Protein AF-0000000065969115 (afdb_homodimer)

Foldseek 3Di:
DEEEEAEAAQLCRVVLQVVLCVVQVAAEDELVVVLCVVCVVVPHDSLRSLVVCLVPVVVVVVSLVVLLCPRVPDPRHYYYDNCNLVSNPPPPLYAYEYGYEDLLNSLVSVCVVVVPDDSVVSSVSRVSSVVSVQVSCCVVPVDRSPDCPSHPYYYYCVVPPSVRVNVVVLVVVCVRPPDD/DEEEEAEAAQLCRVVLQVVLCVVQVAAEAELVVVLCVVCVVVPHDSLRSLVVCLVPVVVVVVSLVVLLCPRVPDPRHYYYDNCNLVSNPPPPLYAYEYGYEDLLNSLVSVCVVVVPDDSVVSSVSRVSSVVSVQVSCCVVPVDRSPPCPSHPYYYYCVVPPSVRVNVVVLVVVCVRPPDD

InterPro domains:
  IPR011892 Cytidylate kinase, archaeal-type [MF_00239] (1-177)
  IPR011892 Cytidylate kinase, archaeal-type [TIGR02173] (1-174)
  IPR011994 Cytidylate kinase domain [cd02020] (2-158)
  IPR027417 P-loop containing nucleoside triphosphate hydrolase [G3DSA:3.40.50.300] (1-175)
  IPR027417 P-loop containing nucleoside triphosphate hydrolase [SSF52540] (1-156)

pLDDT: mean 94.59, std 6.01, range [43.5, 98.88]

Secondary structure (DSSP, 8-state):
-EEEEEE-TTSSHHHHHHHHHHHHT-EEEEHHHHHHHHHHHTT--HHHHHHHHHH-THHHHHHHHHHHHHHHH-SSEEEESTTHHHHTTT-TTEEEEEEE--HHHHHHHHHHHHT-S-HHHHHHHHHHHHHHHHHHHHHHH---TT--TT-SEEEETTTS-HHHHHHHHHHHHHHHH---/-EEEEEE-TTSSHHHHHHHHHHHHT-EEEEHHHHHHHHHHHTT--HHHHHHHHHH-THHHHHHHHHHHHHHHH-SSEEEESTTHHHHTTT-TTEEEEEEE--HHHHHHHHHHHHT-S-HHHHHHHHHHHHHHHHHHHHHHH---TT--TT-SEEEETTTS-HHHHHHHHHHHHHHHH---

Radius of gyration: 21.7 Å; Cα contacts (8 Å, |Δi|>4): 518; chains: 2; bounding box: 51×63×52 Å

Structure (mmCIF, N/CA/C/O backbone):
data_AF-0000000065969115-model_v1
#
loop_
_entity.id
_entity.type
_entity.pdbx_description
1 polymer 'Cytidylate kinase'
#
loop_
_atom_site.group_PDB
_atom_site.id
_atom_site.type_symbol
_atom_site.label_atom_id
_atom_site.label_alt_id
_atom_site.label_comp_id
_atom_site.label_asym_id
_atom_site.label_entity_id
_atom_site.label_seq_id
_atom_site.pdbx_PDB_ins_code
_atom_site.Cartn_x
_atom_site.Cartn_y
_atom_site.Cartn_z
_atom_site.occupancy
_atom_site.B_iso_or_equiv
_atom_site.auth_seq_id
_atom_site.auth_comp_id
_atom_site.auth_asym_id
_atom_site.auth_atom_id
_atom_site.pdbx_PDB_model_num
ATOM 1 N N . MET A 1 1 ? 14.195 8.227 15.977 1 93.25 1 MET A N 1
ATOM 2 C CA . MET A 1 1 ? 13.102 7.602 15.234 1 93.25 1 MET A CA 1
ATOM 3 C C . MET A 1 1 ? 12.273 8.641 14.492 1 93.25 1 MET A C 1
ATOM 5 O O . MET A 1 1 ? 11.883 9.656 15.078 1 93.25 1 MET A O 1
ATOM 9 N N . GLN A 1 2 ? 12.094 8.422 13.156 1 96.94 2 GLN A N 1
ATOM 10 C CA . GLN A 1 2 ? 11.281 9.328 12.352 1 96.94 2 GLN A CA 1
ATOM 11 C C . GLN A 1 2 ? 10.25 8.555 11.531 1 96.94 2 GLN A C 1
ATOM 13 O O . GLN A 1 2 ? 10.586 7.555 10.883 1 96.94 2 GLN A O 1
ATOM 18 N N . ILE A 1 3 ? 9.023 9.031 11.586 1 98.31 3 ILE A N 1
ATOM 19 C CA . ILE A 1 3 ? 7.91 8.383 10.898 1 98.31 3 ILE A CA 1
ATOM 20 C C . ILE A 1 3 ? 7.121 9.414 10.102 1 98.31 3 ILE A C 1
ATOM 22 O O . ILE A 1 3 ? 6.891 10.531 10.57 1 98.31 3 ILE A O 1
ATOM 26 N N . THR A 1 4 ? 6.801 9.109 8.906 1 98.62 4 THR A N 1
ATOM 27 C CA . THR A 1 4 ? 5.816 9.906 8.188 1 98.62 4 THR A CA 1
ATOM 28 C C . THR A 1 4 ? 4.488 9.164 8.078 1 98.62 4 THR A C 1
ATOM 30 O O . THR A 1 4 ? 4.465 7.941 7.918 1 98.62 4 THR A O 1
ATOM 33 N N . VAL A 1 5 ? 3.43 9.828 8.211 1 98.75 5 VAL A N 1
ATOM 34 C CA . VAL A 1 5 ? 2.084 9.312 7.988 1 98.75 5 VAL A CA 1
ATOM 35 C C . VAL A 1 5 ? 1.362 10.172 6.953 1 98.75 5 VAL A C 1
ATOM 37 O O . VAL A 1 5 ? 1.148 11.367 7.176 1 98.75 5 VAL A O 1
ATOM 40 N N . SER A 1 6 ? 1.074 9.602 5.859 1 98.56 6 SER A N 1
ATOM 41 C CA . SER A 1 6 ? 0.399 10.289 4.762 1 98.56 6 SER A CA 1
ATOM 42 C C . SER A 1 6 ? -0.917 9.609 4.41 1 98.56 6 SER A C 1
ATOM 44 O O . SER A 1 6 ? -1.134 8.445 4.758 1 98.56 6 SER A O 1
ATOM 46 N N . GLY A 1 7 ? -1.756 10.242 3.725 1 98.06 7 GLY A N 1
ATOM 47 C CA . GLY A 1 7 ? -3.057 9.766 3.279 1 98.06 7 GLY A CA 1
ATOM 48 C C . GLY A 1 7 ? -3.998 10.891 2.883 1 98.06 7 GLY A C 1
ATOM 49 O O . GLY A 1 7 ? -3.74 12.055 3.184 1 98.06 7 GLY A O 1
ATOM 50 N N . LEU A 1 8 ? -5.016 10.57 2.252 1 97.44 8 LEU A N 1
ATOM 51 C CA . LEU A 1 8 ? -6 11.555 1.817 1 97.44 8 LEU A CA 1
ATOM 52 C C . LEU A 1 8 ? -6.934 11.93 2.961 1 97.44 8 LEU A C 1
ATOM 54 O O . LEU A 1 8 ? -6.961 11.25 3.992 1 97.44 8 LEU A O 1
ATOM 58 N N . PRO A 1 9 ? -7.629 13.023 2.807 1 95.06 9 PRO A N 1
ATOM 59 C CA . PRO A 1 9 ? -8.547 13.422 3.873 1 95.06 9 PRO A CA 1
ATOM 60 C C . PRO A 1 9 ? -9.539 12.32 4.25 1 95.06 9 PRO A C 1
ATOM 62 O O . PRO A 1 9 ? -10.109 11.68 3.369 1 95.06 9 PRO A O 1
ATOM 65 N N . GLY A 1 10 ? -9.68 12.07 5.488 1 96.06 10 GLY A N 1
ATOM 66 C CA . GLY A 1 10 ? -10.664 11.109 5.969 1 96.06 10 GLY A CA 1
ATOM 67 C C . GLY A 1 10 ? -10.109 9.703 6.086 1 96.06 10 GLY A C 1
ATOM 68 O O . GLY A 1 10 ? -10.828 8.781 6.48 1 96.06 10 GLY A O 1
ATOM 69 N N . SER A 1 11 ? -8.805 9.508 5.844 1 98 11 SER A N 1
ATOM 70 C CA . SER A 1 11 ? -8.242 8.164 5.824 1 98 11 SER A CA 1
ATOM 71 C C . SER A 1 11 ? -7.855 7.707 7.227 1 98 11 SER A C 1
ATOM 73 O O . SER A 1 11 ? -7.609 6.523 7.453 1 98 11 SER A O 1
ATOM 75 N N . GLY A 1 12 ? -7.727 8.609 8.164 1 97.38 12 GLY A N 1
ATOM 76 C CA . GLY A 1 12 ? -7.422 8.227 9.531 1 97.38 12 GLY A CA 1
ATOM 77 C C . GLY A 1 12 ? -6.012 8.586 9.953 1 97.38 12 GLY A C 1
ATOM 78 O O . GLY A 1 12 ? -5.547 8.156 11.016 1 97.38 12 GLY A O 1
ATOM 79 N N . THR A 1 13 ? -5.34 9.43 9.188 1 98 13 THR A N 1
ATOM 80 C CA . THR A 1 13 ? -3.945 9.766 9.453 1 98 13 THR A CA 1
ATOM 81 C C . THR A 1 13 ? -3.824 10.578 10.742 1 98 13 THR A C 1
ATOM 83 O O . THR A 1 13 ? -2.904 10.359 11.531 1 98 13 THR A O 1
ATOM 86 N N . SER A 1 14 ? -4.734 11.562 10.922 1 96.31 14 SER A N 1
ATOM 87 C CA . SER A 1 14 ? -4.676 12.398 12.117 1 96.31 14 SER A CA 1
ATOM 88 C C . SER A 1 14 ? -4.832 11.562 13.383 1 96.31 14 SER A C 1
ATOM 90 O O . SER A 1 14 ? -4.059 11.711 14.336 1 96.31 14 SER A O 1
ATOM 92 N N . THR A 1 15 ? -5.785 10.688 13.43 1 96.62 15 THR A N 1
ATOM 93 C CA . THR A 1 15 ? -6.027 9.82 14.578 1 96.62 15 THR A CA 1
ATOM 94 C C . THR A 1 15 ? -4.84 8.883 14.805 1 96.62 15 THR A C 1
ATOM 96 O O . THR A 1 15 ? -4.344 8.766 15.93 1 96.62 15 THR A O 1
ATOM 99 N N . LEU A 1 16 ? -4.363 8.227 13.789 1 98.5 16 LEU A N 1
ATOM 100 C CA . LEU A 1 16 ? -3.27 7.27 13.898 1 98.5 16 LEU A CA 1
ATOM 101 C C . LEU A 1 16 ? -1.985 7.957 14.344 1 98.5 16 LEU A C 1
ATOM 103 O O . LEU A 1 16 ? -1.241 7.418 15.172 1 98.5 16 LEU A O 1
ATOM 107 N N . SER A 1 17 ? -1.693 9.125 13.766 1 98.56 17 SER A N 1
ATOM 108 C CA . SER A 1 17 ? -0.472 9.844 14.109 1 98.56 17 SER A CA 1
ATOM 109 C C . SER A 1 17 ? -0.443 10.203 15.586 1 98.56 17 SER A C 1
ATOM 111 O O . SER A 1 17 ? 0.607 10.133 16.234 1 98.56 17 SER A O 1
ATOM 113 N N . LYS A 1 18 ? -1.578 10.609 16.094 1 98.25 18 LYS A N 1
ATOM 114 C CA . LYS A 1 18 ? -1.663 10.922 17.516 1 98.25 18 LYS A CA 1
ATOM 115 C C . LYS A 1 18 ? -1.383 9.688 18.375 1 98.25 18 LYS A C 1
ATOM 117 O O . LYS A 1 18 ? -0.627 9.758 19.344 1 98.25 18 LYS A O 1
ATOM 122 N N . LEU A 1 19 ? -1.979 8.586 18.016 1 98.56 19 LEU A N 1
ATOM 123 C CA . LEU A 1 19 ? -1.779 7.332 18.734 1 98.56 19 LEU A CA 1
ATOM 124 C C . LEU A 1 19 ? -0.315 6.91 18.688 1 98.56 19 LEU A C 1
ATOM 126 O O . LEU A 1 19 ? 0.255 6.523 19.719 1 98.56 19 LEU A O 1
ATOM 130 N N . LEU A 1 20 ? 0.276 6.977 17.531 1 98.38 20 LEU A N 1
ATOM 131 C CA . LEU A 1 20 ? 1.678 6.605 17.375 1 98.38 20 LEU A CA 1
ATOM 132 C C . LEU A 1 20 ? 2.578 7.52 18.188 1 98.38 20 LEU A C 1
ATOM 134 O O . LEU A 1 20 ? 3.527 7.059 18.828 1 98.38 20 LEU A O 1
ATOM 138 N N . ALA A 1 21 ? 2.287 8.844 18.094 1 98.31 21 ALA A N 1
ATOM 139 C CA . ALA A 1 21 ? 3.074 9.828 18.844 1 98.31 21 ALA A CA 1
ATOM 140 C C . ALA A 1 21 ? 3.051 9.531 20.344 1 98.31 21 ALA A C 1
ATOM 142 O O . ALA A 1 21 ? 4.082 9.617 21.016 1 98.31 21 ALA A O 1
ATOM 143 N N . GLU A 1 22 ? 1.9 9.195 20.828 1 98.06 22 GLU A N 1
ATOM 144 C CA . GLU A 1 22 ? 1.742 8.852 22.234 1 98.06 22 GLU A CA 1
ATOM 145 C C . GLU A 1 22 ? 2.479 7.562 22.578 1 98.06 22 GLU A C 1
ATOM 147 O O . GLU A 1 22 ? 3.17 7.484 23.594 1 98.06 22 GLU A O 1
ATOM 152 N N . CYS A 1 23 ? 2.404 6.562 21.797 1 97.12 23 CYS A N 1
ATOM 153 C CA . CYS A 1 23 ? 2.982 5.242 22.031 1 97.12 23 CYS A CA 1
ATOM 154 C C . CYS A 1 23 ? 4.504 5.316 22.078 1 97.12 23 CYS A C 1
ATOM 156 O O . CYS A 1 23 ? 5.133 4.633 22.891 1 97.12 23 CYS A O 1
ATOM 158 N N . TYR A 1 24 ? 5.059 6.156 21.266 1 97.31 24 TYR A N 1
ATOM 159 C CA . TYR A 1 24 ? 6.512 6.152 21.125 1 97.31 24 TYR A CA 1
ATOM 160 C C . TYR A 1 24 ? 7.121 7.426 21.688 1 97.31 24 TYR A C 1
ATOM 162 O O . TYR A 1 24 ? 8.328 7.648 21.594 1 97.31 24 TYR A O 1
ATOM 170 N N . ASP A 1 25 ? 6.281 8.289 22.234 1 97.06 25 ASP A N 1
ATOM 171 C CA . ASP A 1 25 ? 6.719 9.562 22.797 1 97.06 25 ASP A CA 1
ATOM 172 C C . ASP A 1 25 ? 7.445 10.398 21.75 1 97.06 25 ASP A C 1
ATOM 174 O O . ASP A 1 25 ? 8.586 10.828 21.953 1 97.06 25 ASP A O 1
ATOM 178 N N . LEU A 1 26 ? 6.805 10.578 20.625 1 97.94 26 LEU A N 1
ATOM 179 C CA . LEU A 1 26 ? 7.324 11.375 19.516 1 97.94 26 LEU A CA 1
ATOM 180 C C . LEU A 1 26 ? 6.621 12.719 19.438 1 97.94 26 LEU A C 1
ATOM 182 O O . LEU A 1 26 ? 5.449 12.836 19.797 1 97.94 26 LEU A O 1
ATOM 186 N N . GLU A 1 27 ? 7.348 13.672 18.984 1 98.12 27 GLU A N 1
ATOM 187 C CA . GLU A 1 27 ? 6.711 14.945 18.656 1 98.12 27 GLU A CA 1
ATOM 188 C C . GLU A 1 27 ? 5.914 14.836 17.359 1 98.12 27 GLU A C 1
ATOM 190 O O . GLU A 1 27 ? 6.438 14.383 16.328 1 98.12 27 GLU A O 1
ATOM 195 N N . LEU A 1 28 ? 4.684 15.227 17.406 1 98.25 28 LEU A N 1
ATOM 196 C CA . LEU A 1 28 ? 3.816 15.18 16.234 1 98.25 28 LEU A CA 1
ATOM 197 C C . LEU A 1 28 ? 3.779 16.531 15.539 1 98.25 28 LEU A C 1
ATOM 199 O O . LEU A 1 28 ? 3.436 17.547 16.141 1 98.25 28 LEU A O 1
ATOM 203 N N . ILE A 1 29 ? 4.199 16.547 14.32 1 97.25 29 ILE A N 1
ATOM 204 C CA . ILE A 1 29 ? 4.074 17.719 13.445 1 97.25 29 ILE A CA 1
ATOM 205 C C . ILE A 1 29 ? 3.037 17.438 12.359 1 97.25 29 ILE A C 1
ATOM 207 O O . ILE A 1 29 ? 3.27 16.625 11.469 1 97.25 29 ILE A O 1
ATOM 211 N N . SER A 1 30 ? 1.979 18.125 12.422 1 96.62 30 SER A N 1
ATOM 212 C CA . SER A 1 30 ? 0.859 17.875 11.516 1 96.62 30 SER A CA 1
ATOM 213 C C . SER A 1 30 ? 0.648 19.062 10.57 1 96.62 30 SER A C 1
ATOM 215 O O . SER A 1 30 ? 0.136 20.109 10.977 1 96.62 30 SER A O 1
ATOM 217 N N . SER A 1 31 ? 0.928 18.891 9.336 1 93.44 31 SER A N 1
ATOM 218 C CA . SER A 1 31 ? 0.712 19.953 8.352 1 93.44 31 SER A CA 1
ATOM 219 C C . SER A 1 31 ? -0.775 20.188 8.117 1 93.44 31 SER A C 1
ATOM 221 O O . SER A 1 31 ? -1.186 21.312 7.801 1 93.44 31 SER A O 1
ATOM 223 N N . GLY A 1 32 ? -1.491 19.094 8.219 1 90.62 32 GLY A N 1
ATOM 224 C CA . GLY A 1 32 ? -2.93 19.266 8.102 1 90.62 32 GLY A CA 1
ATOM 225 C C . GLY A 1 32 ? -3.494 20.234 9.117 1 90.62 32 GLY A C 1
ATOM 226 O O . GLY A 1 32 ? -4.316 21.094 8.773 1 90.62 32 GLY A O 1
ATOM 227 N N . GLU A 1 33 ? -3.006 20.141 10.25 1 90.88 33 GLU A N 1
ATOM 228 C CA . GLU A 1 33 ? -3.443 21.031 11.312 1 90.88 33 GLU A CA 1
ATOM 229 C C . GLU A 1 33 ? -2.975 22.469 11.055 1 90.88 33 GLU A C 1
ATOM 231 O O . GLU A 1 33 ? -3.715 23.422 11.289 1 90.88 33 GLU A O 1
ATOM 236 N N . ILE A 1 34 ? -1.798 22.594 10.617 1 92.5 34 ILE A N 1
ATOM 237 C CA . ILE A 1 34 ? -1.245 23.906 10.297 1 92.5 34 ILE A CA 1
ATOM 238 C C . ILE A 1 34 ? -2.074 24.562 9.203 1 92.5 34 ILE A C 1
ATOM 240 O O . ILE A 1 34 ? -2.455 25.734 9.312 1 92.5 34 ILE A O 1
ATOM 244 N N . PHE A 1 35 ? -2.355 23.859 8.172 1 92.56 35 PHE A N 1
ATOM 245 C CA . PHE A 1 35 ? -3.141 24.359 7.051 1 92.56 35 PHE A CA 1
ATOM 246 C C . PHE A 1 35 ? -4.527 24.797 7.512 1 92.56 35 PHE A C 1
ATOM 248 O O . PHE A 1 35 ? -5.004 25.859 7.129 1 92.56 35 PHE A O 1
ATOM 255 N N . ARG A 1 36 ? -5.18 23.969 8.344 1 91.56 36 ARG A N 1
ATOM 256 C CA . ARG A 1 36 ? -6.504 24.281 8.875 1 91.56 36 ARG A CA 1
ATOM 257 C C . ARG A 1 36 ? -6.469 25.531 9.734 1 91.56 36 ARG A C 1
ATOM 259 O O . ARG A 1 36 ? -7.383 26.359 9.672 1 91.56 36 ARG A O 1
ATOM 266 N N . ARG A 1 37 ? -5.453 25.625 10.477 1 93.44 37 ARG A N 1
ATOM 267 C CA . ARG A 1 37 ? -5.297 26.797 11.336 1 93.44 37 ARG A CA 1
ATOM 268 C C . ARG A 1 37 ? -5.129 28.078 10.508 1 93.44 37 ARG A C 1
ATOM 270 O O . ARG A 1 37 ? -5.754 29.094 10.797 1 93.44 37 ARG A O 1
ATOM 277 N N . MET A 1 38 ? -4.336 28 9.508 1 94.12 38 MET A N 1
ATOM 278 C CA . MET A 1 38 ? -4.113 29.141 8.633 1 94.12 38 MET A CA 1
ATOM 279 C C . MET A 1 38 ? -5.41 29.578 7.961 1 94.12 38 MET A C 1
ATOM 281 O O . MET A 1 38 ? -5.688 30.766 7.852 1 94.12 38 MET A O 1
ATOM 285 N N . ALA A 1 39 ? -6.156 28.609 7.484 1 93.56 39 ALA A N 1
ATOM 286 C CA . ALA A 1 39 ? -7.453 28.891 6.879 1 93.56 39 ALA A CA 1
ATOM 287 C C . ALA A 1 39 ? -8.367 29.625 7.867 1 93.56 39 ALA A C 1
ATOM 289 O O . ALA A 1 39 ? -8.969 30.641 7.531 1 93.56 39 ALA A O 1
ATOM 290 N N . ARG A 1 40 ? -8.406 29.141 9.125 1 94 40 ARG A N 1
ATOM 291 C CA . ARG A 1 40 ? -9.258 29.703 10.172 1 94 40 ARG A CA 1
ATOM 292 C C . ARG A 1 40 ? -8.828 31.125 10.508 1 94 40 ARG A C 1
ATOM 294 O O . ARG A 1 40 ? -9.664 32 10.695 1 94 40 ARG A O 1
ATOM 301 N N . GLU A 1 41 ? -7.613 31.328 10.617 1 96.19 41 GLU A N 1
ATOM 302 C CA . GLU A 1 41 ? -7.074 32.656 10.961 1 96.19 41 GLU A CA 1
ATOM 303 C C . GLU A 1 41 ? -7.441 33.688 9.914 1 96.19 41 GLU A C 1
ATOM 305 O O . GLU A 1 41 ? -7.527 34.875 10.211 1 96.19 41 GLU A O 1
ATOM 310 N N . ARG A 1 42 ? -7.742 33.281 8.711 1 94.88 42 ARG A N 1
ATOM 311 C CA . ARG A 1 42 ? -8.102 34.188 7.621 1 94.88 42 ARG A CA 1
ATOM 312 C C . ARG A 1 42 ? -9.609 34.219 7.402 1 94.88 42 ARG A C 1
ATOM 314 O O . ARG A 1 42 ? -10.094 34.812 6.445 1 94.88 42 ARG A O 1
ATOM 321 N N . GLY A 1 43 ? -10.289 33.406 8.195 1 95 43 GLY A N 1
ATOM 322 C CA . GLY A 1 43 ? -11.734 33.344 8.094 1 95 43 GLY A CA 1
ATOM 323 C C . GLY A 1 43 ? -12.211 32.594 6.867 1 95 43 GLY A C 1
ATOM 324 O O . GLY A 1 43 ? -13.258 32.906 6.301 1 95 43 GLY A O 1
ATOM 325 N N . MET A 1 44 ? -11.43 31.625 6.41 1 93.94 44 MET A N 1
ATOM 326 C CA . MET A 1 44 ? -11.742 30.891 5.184 1 93.94 44 MET A CA 1
ATOM 327 C C . MET A 1 44 ? -12.047 29.438 5.492 1 93.94 44 MET A C 1
ATOM 329 O O . MET A 1 44 ? -11.508 28.859 6.441 1 93.94 44 MET A O 1
ATOM 333 N N . SER A 1 45 ? -12.961 28.891 4.641 1 89.31 45 SER A N 1
ATOM 334 C CA . SER A 1 45 ? -13.102 27.438 4.633 1 89.31 45 SER A CA 1
ATOM 335 C C . SER A 1 45 ? -11.875 26.766 4.039 1 89.31 45 SER A C 1
ATOM 337 O O . SER A 1 45 ? -11.039 27.422 3.41 1 89.31 45 SER A O 1
ATOM 339 N N . LEU A 1 46 ? -11.781 25.516 4.289 1 88.19 46 LEU A N 1
ATOM 340 C CA . LEU A 1 46 ? -10.672 24.75 3.711 1 88.19 46 LEU A CA 1
ATOM 341 C C . LEU A 1 46 ? -10.695 24.844 2.189 1 88.19 46 LEU A C 1
ATOM 343 O O . LEU A 1 46 ? -9.641 24.953 1.559 1 88.19 46 LEU A O 1
ATOM 347 N N . ALA A 1 47 ? -11.812 24.797 1.659 1 87.69 47 ALA A N 1
ATOM 348 C CA . ALA A 1 47 ? -11.961 24.891 0.209 1 87.69 47 ALA A CA 1
ATOM 349 C C . ALA A 1 47 ? -11.508 26.25 -0.301 1 87.69 47 ALA A C 1
ATOM 351 O O . ALA A 1 47 ? -10.789 26.344 -1.299 1 87.69 47 ALA A O 1
ATOM 352 N N . GLU A 1 48 ? -11.953 27.281 0.386 1 91.5 48 GLU A N 1
ATOM 353 C CA . GLU A 1 48 ? -11.555 28.641 0.025 1 91.5 48 GLU A CA 1
ATOM 354 C C . GLU A 1 48 ? -10.047 28.828 0.156 1 91.5 48 GLU A C 1
ATOM 356 O O . GLU A 1 48 ? -9.422 29.438 -0.707 1 91.5 48 GLU A O 1
ATOM 361 N N . PHE A 1 49 ? -9.57 28.344 1.188 1 93.5 49 PHE A N 1
ATOM 362 C CA . PHE A 1 49 ? -8.133 28.469 1.43 1 93.5 49 PHE A CA 1
ATOM 363 C C . PHE A 1 49 ? -7.336 27.672 0.4 1 93.5 49 PHE A C 1
ATOM 365 O O . PHE A 1 49 ? -6.266 28.109 -0.029 1 93.5 49 PHE A O 1
ATOM 372 N N . GLY A 1 50 ? -7.801 26.469 0.05 1 91.69 50 GLY A N 1
ATOM 373 C CA . GLY A 1 50 ? -7.203 25.703 -1.03 1 91.69 50 GLY A CA 1
ATOM 374 C C . GLY A 1 50 ? -7.164 26.453 -2.348 1 91.69 50 GLY A C 1
ATOM 375 O O . GLY A 1 50 ? -6.152 26.438 -3.051 1 91.69 50 GLY A O 1
ATOM 376 N N . ALA A 1 51 ? -8.234 27.141 -2.646 1 92.12 51 ALA A N 1
ATOM 377 C CA . ALA A 1 51 ? -8.305 27.953 -3.863 1 92.12 51 ALA A CA 1
ATOM 378 C C . ALA A 1 51 ? -7.289 29.094 -3.822 1 92.12 51 ALA A C 1
ATOM 380 O O . ALA A 1 51 ? -6.695 29.438 -4.844 1 92.12 51 ALA A O 1
ATOM 381 N N . LEU A 1 52 ? -7.219 29.656 -2.703 1 94.06 52 LEU A N 1
ATOM 382 C CA . LEU A 1 52 ? -6.211 30.703 -2.516 1 94.06 52 LEU A CA 1
ATOM 383 C C . LEU A 1 52 ? -4.809 30.156 -2.744 1 94.06 52 LEU A C 1
ATOM 385 O O . LEU A 1 52 ? -3.977 30.797 -3.379 1 94.06 52 LEU A O 1
ATOM 389 N N . ALA A 1 53 ? -4.531 28.984 -2.205 1 93.12 53 ALA A N 1
ATOM 390 C CA . ALA A 1 53 ? -3.229 28.328 -2.34 1 93.12 53 ALA A CA 1
ATOM 391 C C . ALA A 1 53 ? -2.924 28.016 -3.801 1 93.12 53 ALA A C 1
ATOM 393 O O . ALA A 1 53 ? -1.759 27.984 -4.207 1 93.12 53 ALA A O 1
ATOM 394 N N . GLU A 1 54 ? -3.92 27.719 -4.594 1 92.81 54 GLU A N 1
ATOM 395 C CA . GLU A 1 54 ? -3.744 27.5 -6.027 1 92.81 54 GLU A CA 1
ATOM 396 C C . GLU A 1 54 ? -3.209 28.75 -6.715 1 92.81 54 GLU A C 1
ATOM 398 O O . GLU A 1 54 ? -2.436 28.656 -7.672 1 92.81 54 GLU A O 1
ATOM 403 N N . ARG A 1 55 ? -3.627 29.891 -6.215 1 93.5 55 ARG A N 1
ATOM 404 C CA . ARG A 1 55 ? -3.234 31.156 -6.812 1 93.5 55 ARG A CA 1
ATOM 405 C C . ARG A 1 55 ? -1.947 31.688 -6.184 1 93.5 55 ARG A C 1
ATOM 407 O O . ARG A 1 55 ? -1.236 32.5 -6.793 1 93.5 55 ARG A O 1
ATOM 414 N N . ASP A 1 56 ? -1.71 31.266 -5.012 1 93.75 56 ASP A N 1
ATOM 415 C CA . ASP A 1 56 ? -0.531 31.703 -4.273 1 93.75 56 ASP A CA 1
ATOM 416 C C . ASP A 1 56 ? 0.321 30.516 -3.838 1 93.75 56 ASP A C 1
ATOM 418 O O . ASP A 1 56 ? 0.203 30.047 -2.705 1 93.75 56 ASP A O 1
ATOM 422 N N . PRO A 1 57 ? 1.247 30.172 -4.598 1 93.56 57 PRO A N 1
ATOM 423 C CA . PRO A 1 57 ? 2.068 29 -4.316 1 93.56 57 PRO A CA 1
ATOM 424 C C . PRO A 1 57 ? 2.891 29.141 -3.039 1 93.56 57 PRO A C 1
ATOM 426 O O . PRO A 1 57 ? 3.369 28.141 -2.494 1 93.56 57 PRO A O 1
ATOM 429 N N . SER A 1 58 ? 3.082 30.375 -2.615 1 93.75 58 SER A N 1
ATOM 430 C CA . SER A 1 58 ? 3.941 30.594 -1.457 1 93.75 58 SER A CA 1
ATOM 431 C C . SER A 1 58 ? 3.389 29.906 -0.216 1 93.75 58 SER A C 1
ATOM 433 O O . SER A 1 58 ? 4.148 29.484 0.666 1 93.75 58 SER A O 1
ATOM 435 N N . ILE A 1 59 ? 2.117 29.703 -0.132 1 91.94 59 ILE A N 1
ATOM 436 C CA . ILE A 1 59 ? 1.466 29.062 1.004 1 91.94 59 ILE A CA 1
ATOM 437 C C . ILE A 1 59 ? 1.954 27.625 1.134 1 91.94 59 ILE A C 1
ATOM 439 O O . ILE A 1 59 ? 2.488 27.234 2.174 1 91.94 59 ILE A O 1
ATOM 443 N N . ASP A 1 60 ? 1.831 26.828 0.078 1 93.19 60 ASP A N 1
ATOM 444 C CA . ASP A 1 60 ? 2.27 25.438 0.084 1 93.19 60 ASP A CA 1
ATOM 445 C C . ASP A 1 60 ? 3.785 25.344 0.238 1 93.19 60 ASP A C 1
ATOM 447 O O . ASP A 1 60 ? 4.285 24.5 0.98 1 93.19 60 ASP A O 1
ATOM 451 N N . LEU A 1 61 ? 4.445 26.219 -0.505 1 93.31 61 LEU A N 1
ATOM 452 C CA . LEU A 1 61 ? 5.902 26.156 -0.543 1 93.31 61 LEU A CA 1
ATOM 453 C C . LEU A 1 61 ? 6.492 26.375 0.847 1 93.31 61 LEU A C 1
ATOM 455 O O . LEU A 1 61 ? 7.441 25.688 1.233 1 93.31 61 LEU A O 1
ATOM 459 N N . ASP A 1 62 ? 5.941 27.281 1.567 1 92.38 62 ASP A N 1
ATOM 460 C CA . ASP A 1 62 ? 6.426 27.562 2.914 1 92.38 62 ASP A CA 1
ATOM 461 C C . ASP A 1 62 ? 6.18 26.375 3.844 1 92.38 62 ASP A C 1
ATOM 463 O O . ASP A 1 62 ? 7.074 25.969 4.586 1 92.38 62 ASP A O 1
ATOM 467 N N . ILE A 1 63 ? 5 25.844 3.777 1 92.62 63 ILE A N 1
ATOM 468 C CA . ILE A 1 63 ? 4.633 24.703 4.625 1 92.62 63 ILE A CA 1
ATOM 469 C C . ILE A 1 63 ? 5.508 23.5 4.285 1 92.62 63 ILE A C 1
ATOM 471 O O . ILE A 1 63 ? 6.086 22.875 5.176 1 92.62 63 ILE A O 1
ATOM 475 N N . ASP A 1 64 ? 5.672 23.234 3.018 1 93.5 64 ASP A N 1
ATOM 476 C CA . ASP A 1 64 ? 6.379 22.047 2.564 1 93.5 64 ASP A CA 1
ATOM 477 C C . ASP A 1 64 ? 7.879 22.172 2.812 1 93.5 64 ASP A C 1
ATOM 479 O O . ASP A 1 64 ? 8.539 21.172 3.141 1 93.5 64 ASP A O 1
ATOM 483 N N . LYS A 1 65 ? 8.375 23.422 2.611 1 93.5 65 LYS A N 1
ATOM 484 C CA . LYS A 1 65 ? 9.781 23.656 2.928 1 93.5 65 LYS A CA 1
ATOM 485 C C . LYS A 1 65 ? 10.062 23.391 4.402 1 93.5 65 LYS A C 1
ATOM 487 O O . LYS A 1 65 ? 11.094 22.812 4.75 1 93.5 65 LYS A O 1
ATOM 492 N N . ASN A 1 66 ? 9.227 23.859 5.199 1 93.25 66 ASN A N 1
ATOM 493 C CA . ASN A 1 66 ? 9.367 23.625 6.633 1 93.25 66 ASN A CA 1
ATOM 494 C C . ASN A 1 66 ? 9.297 22.141 6.977 1 93.25 66 ASN A C 1
ATOM 496 O O . ASN A 1 66 ? 10.094 21.656 7.777 1 93.25 66 ASN A O 1
ATOM 500 N N . GLN A 1 67 ? 8.383 21.406 6.375 1 94.62 67 GLN A N 1
ATOM 501 C CA . GLN A 1 67 ? 8.25 19.969 6.609 1 94.62 67 GLN A CA 1
ATOM 502 C C . GLN A 1 67 ? 9.523 19.234 6.207 1 94.62 67 GLN A C 1
ATOM 504 O O . GLN A 1 67 ? 9.992 18.359 6.934 1 94.62 67 GLN A O 1
ATOM 509 N N . LYS A 1 68 ? 9.992 19.609 5.082 1 95.56 68 LYS A N 1
ATOM 510 C CA . LYS A 1 68 ? 11.219 19 4.586 1 95.56 68 LYS A CA 1
ATOM 511 C C . LYS A 1 68 ? 12.383 19.25 5.531 1 95.56 68 LYS A C 1
ATOM 513 O O . LYS A 1 68 ? 13.148 18.344 5.852 1 95.56 68 LYS A O 1
ATOM 518 N N . ALA A 1 69 ? 12.453 20.516 5.953 1 96.12 69 ALA A N 1
ATOM 519 C CA . ALA A 1 69 ? 13.523 20.875 6.887 1 96.12 69 ALA A CA 1
ATOM 520 C C . ALA A 1 69 ? 13.414 20.062 8.18 1 96.12 69 ALA A C 1
ATOM 522 O O . ALA A 1 69 ? 14.414 19.562 8.695 1 96.12 69 ALA A O 1
ATOM 523 N N . ILE A 1 70 ? 12.273 19.891 8.664 1 95.31 70 ILE A N 1
ATOM 524 C CA . ILE A 1 70 ? 12.023 19.219 9.938 1 95.31 70 ILE A CA 1
ATOM 525 C C . ILE A 1 70 ? 12.398 17.75 9.828 1 95.31 70 ILE A C 1
ATOM 527 O O . ILE A 1 70 ? 13.18 17.234 10.641 1 95.31 70 ILE A O 1
ATOM 531 N N . ILE A 1 71 ? 11.953 17.047 8.805 1 96 71 ILE A N 1
ATOM 532 C CA . ILE A 1 71 ? 12.133 15.609 8.688 1 96 71 ILE A CA 1
ATOM 533 C C . ILE A 1 71 ? 13.602 15.289 8.414 1 96 71 ILE A C 1
ATOM 535 O O . ILE A 1 71 ? 14.07 14.188 8.695 1 96 71 ILE A O 1
ATOM 539 N N . HIS A 1 72 ? 14.352 16.297 7.945 1 96.38 72 HIS A N 1
ATOM 540 C CA . HIS A 1 72 ? 15.758 16.062 7.621 1 96.38 72 HIS A CA 1
ATOM 541 C C . HIS A 1 72 ? 16.672 16.531 8.75 1 96.38 72 HIS A C 1
ATOM 543 O O . HIS A 1 72 ? 17.875 16.281 8.719 1 96.38 72 HIS A O 1
ATOM 549 N N . SER A 1 73 ? 16.094 17.188 9.734 1 94.88 73 SER A N 1
ATOM 550 C CA . SER A 1 73 ? 17 17.781 10.711 1 94.88 73 SER A CA 1
ATOM 551 C C . SER A 1 73 ? 16.641 17.344 12.133 1 94.88 73 SER A C 1
ATOM 553 O O . SER A 1 73 ? 17.469 17.438 13.039 1 94.88 73 SER A O 1
ATOM 555 N N . ARG A 1 74 ? 15.406 16.938 12.32 1 94.88 74 ARG A N 1
ATOM 556 C CA . ARG A 1 74 ? 14.953 16.625 13.672 1 94.88 74 ARG A CA 1
ATOM 557 C C . ARG A 1 74 ? 14.781 15.117 13.852 1 94.88 74 ARG A C 1
ATOM 559 O O . ARG A 1 74 ? 14.469 14.406 12.891 1 94.88 74 ARG A O 1
ATOM 566 N N . GLU A 1 75 ? 14.977 14.734 15.086 1 94.75 75 GLU A N 1
ATOM 567 C CA . GLU A 1 75 ? 14.773 13.344 15.461 1 94.75 75 GLU A CA 1
ATOM 568 C C . GLU A 1 75 ? 13.562 13.195 16.375 1 94.75 75 GLU A C 1
ATOM 570 O O . GLU A 1 75 ? 13.047 14.18 16.906 1 94.75 75 GLU A O 1
ATOM 575 N N . ASN A 1 76 ? 13.086 11.961 16.453 1 96.75 76 ASN A N 1
ATOM 576 C CA . ASN A 1 76 ? 11.984 11.633 17.344 1 96.75 76 ASN A CA 1
ATOM 577 C C . ASN A 1 76 ? 10.734 12.445 17.016 1 96.75 76 ASN A C 1
ATOM 579 O O . ASN A 1 76 ? 10.156 13.086 17.906 1 96.75 76 ASN A O 1
ATOM 583 N N . ILE A 1 77 ? 10.383 12.344 15.719 1 97.56 77 ILE A N 1
ATOM 584 C CA . ILE A 1 77 ? 9.203 13.078 15.289 1 97.56 77 ILE A CA 1
ATOM 585 C C . ILE A 1 77 ? 8.312 12.172 14.438 1 97.56 77 ILE A C 1
ATOM 587 O O . ILE A 1 77 ? 8.781 11.172 13.891 1 97.56 77 ILE A O 1
ATOM 591 N N . ILE A 1 78 ? 7.098 12.484 14.352 1 98.31 78 ILE A N 1
ATOM 592 C CA . ILE A 1 78 ? 6.137 12.008 13.367 1 98.31 78 ILE A CA 1
ATOM 593 C C . ILE A 1 78 ? 5.629 13.18 12.531 1 98.31 78 ILE A C 1
ATOM 595 O O . ILE A 1 78 ? 5.133 14.172 13.07 1 98.31 78 ILE A O 1
ATOM 599 N N . LEU A 1 79 ? 5.863 13.102 11.289 1 98.31 79 LEU A N 1
ATOM 600 C CA . LEU A 1 79 ? 5.355 14.109 10.359 1 98.31 79 LEU A CA 1
ATOM 601 C C . LEU A 1 79 ? 4.094 13.609 9.656 1 98.31 79 LEU A C 1
ATOM 603 O O . LEU A 1 79 ? 4.137 12.609 8.93 1 98.31 79 LEU A O 1
ATOM 607 N N . GLU A 1 80 ? 3.012 14.195 9.914 1 98.25 80 GLU A N 1
ATOM 608 C CA . GLU A 1 80 ? 1.743 13.875 9.266 1 98.25 80 GLU A CA 1
ATOM 609 C C . GLU A 1 80 ? 1.395 14.914 8.203 1 98.25 80 GLU A C 1
ATOM 611 O O . GLU A 1 80 ? 1.279 16.109 8.5 1 98.25 80 GLU A O 1
ATOM 616 N N . SER A 1 81 ? 1.288 14.484 7.039 1 96.94 81 SER A N 1
ATOM 617 C CA . SER A 1 81 ? 0.999 15.328 5.883 1 96.94 81 SER A CA 1
ATOM 618 C C . SER A 1 81 ? 0.618 14.492 4.668 1 96.94 81 SER A C 1
ATOM 620 O O . SER A 1 81 ? 1.008 13.328 4.566 1 96.94 81 SER A O 1
ATOM 622 N N . ARG A 1 82 ? -0.07 15.164 3.709 1 96.12 82 ARG A N 1
ATOM 623 C CA . ARG A 1 82 ? -0.315 14.492 2.436 1 96.12 82 ARG A CA 1
ATOM 624 C C . ARG A 1 82 ? 0.995 14.086 1.77 1 96.12 82 ARG A C 1
ATOM 626 O O . ARG A 1 82 ? 1.074 13.039 1.133 1 96.12 82 ARG A O 1
ATOM 633 N N . LEU A 1 83 ? 1.999 14.945 1.901 1 96.75 83 LEU A N 1
ATOM 634 C CA . LEU A 1 83 ? 3.248 14.75 1.173 1 96.75 83 LEU A CA 1
ATOM 635 C C . LEU A 1 83 ? 4.375 14.367 2.123 1 96.75 83 LEU A C 1
ATOM 637 O O . LEU A 1 83 ? 5.555 14.469 1.771 1 96.75 83 LEU A O 1
ATOM 641 N N . ALA A 1 84 ? 4.027 13.945 3.318 1 97.5 84 ALA A N 1
ATOM 642 C CA . ALA A 1 84 ? 5.055 13.68 4.32 1 97.5 84 ALA A CA 1
ATOM 643 C C . ALA A 1 84 ? 6.07 12.664 3.807 1 97.5 84 ALA A C 1
ATOM 645 O O . ALA A 1 84 ? 7.281 12.852 3.971 1 97.5 84 ALA A O 1
ATOM 646 N N . GLY A 1 85 ? 5.621 11.594 3.195 1 97.5 85 GLY A N 1
ATOM 647 C CA . GLY A 1 85 ? 6.531 10.617 2.633 1 97.5 85 GLY A CA 1
ATOM 648 C C . GLY A 1 85 ? 7.469 11.195 1.59 1 97.5 85 GLY A C 1
ATOM 649 O O . GLY A 1 85 ? 8.648 10.852 1.552 1 97.5 85 GLY A O 1
ATOM 650 N N . HIS A 1 86 ? 6.969 12.039 0.762 1 97.12 86 HIS A N 1
ATOM 651 C CA . HIS A 1 86 ? 7.762 12.672 -0.285 1 97.12 86 HIS A CA 1
ATOM 652 C C . HIS A 1 86 ? 8.789 13.633 0.306 1 97.12 86 HIS A C 1
ATOM 654 O O . HIS A 1 86 ? 9.898 13.766 -0.222 1 97.12 86 HIS A O 1
ATOM 660 N N . MET A 1 87 ? 8.422 14.289 1.372 1 96.25 87 MET A N 1
ATOM 661 C CA . MET A 1 87 ? 9.336 15.219 2.027 1 96.25 87 MET A CA 1
ATOM 662 C C . MET A 1 87 ? 10.523 14.477 2.631 1 96.25 87 MET A C 1
ATOM 664 O O . MET A 1 87 ? 11.586 15.062 2.83 1 96.25 87 MET A O 1
ATOM 668 N N . ALA A 1 88 ? 10.305 13.227 2.918 1 96.75 88 ALA A N 1
ATOM 669 C CA . ALA A 1 88 ? 11.352 12.422 3.547 1 96.75 88 ALA A CA 1
ATOM 670 C C . ALA A 1 88 ? 12.219 11.734 2.5 1 96.75 88 ALA A C 1
ATOM 672 O O . ALA A 1 88 ? 13.039 10.875 2.832 1 96.75 88 ALA A O 1
ATOM 673 N N . GLN A 1 89 ? 11.977 11.992 1.235 1 92.44 89 GLN A N 1
ATOM 674 C CA . GLN A 1 89 ? 12.773 11.359 0.187 1 92.44 89 GLN A CA 1
ATOM 675 C C . GLN A 1 89 ? 14.266 11.562 0.439 1 92.44 89 GLN A C 1
ATOM 677 O O . GLN A 1 89 ? 14.688 12.641 0.863 1 92.44 89 GLN A O 1
ATOM 682 N N . GLY A 1 90 ? 15.055 10.516 0.186 1 90.44 90 GLY A N 1
ATOM 683 C CA . GLY A 1 90 ? 16.484 10.562 0.432 1 90.44 90 GLY A CA 1
ATOM 684 C C . GLY A 1 90 ? 16.875 10.039 1.801 1 90.44 90 GLY A C 1
ATOM 685 O O . GLY A 1 90 ? 18.062 9.844 2.08 1 90.44 90 GLY A O 1
ATOM 686 N N . ARG A 1 91 ? 15.883 9.844 2.621 1 92.12 91 ARG A N 1
ATOM 687 C CA . ARG A 1 91 ? 16.125 9.312 3.957 1 92.12 91 ARG A CA 1
ATOM 688 C C . ARG A 1 91 ? 15.711 7.848 4.043 1 92.12 91 ARG A C 1
ATOM 690 O O . ARG A 1 91 ? 14.523 7.523 3.982 1 92.12 91 ARG A O 1
ATOM 697 N N . SER A 1 92 ? 16.625 7.027 4.285 1 87.31 92 SER A N 1
ATOM 698 C CA . SER A 1 92 ? 16.359 5.59 4.324 1 87.31 92 SER A CA 1
ATOM 699 C C . SER A 1 92 ? 15.93 5.148 5.719 1 87.31 92 SER A C 1
ATOM 701 O O . SER A 1 92 ? 15.383 4.055 5.887 1 87.31 92 SER A O 1
ATOM 703 N N . ASP A 1 93 ? 16.141 5.969 6.676 1 92.12 93 ASP A N 1
ATOM 704 C CA . ASP A 1 93 ? 15.891 5.59 8.062 1 92.12 93 ASP A CA 1
ATOM 705 C C . ASP A 1 93 ? 14.508 6.043 8.508 1 92.12 93 ASP A C 1
ATOM 707 O O . ASP A 1 93 ? 14.086 5.75 9.633 1 92.12 93 ASP A O 1
ATOM 711 N N . VAL A 1 94 ? 13.836 6.734 7.641 1 97.12 94 VAL A N 1
ATOM 712 C CA . VAL A 1 94 ? 12.484 7.188 7.957 1 97.12 94 VAL A CA 1
ATOM 713 C C . VAL A 1 94 ? 11.469 6.129 7.52 1 97.12 94 VAL A C 1
ATOM 715 O O . VAL A 1 94 ? 11.562 5.594 6.41 1 97.12 94 VAL A O 1
ATOM 718 N N . ILE A 1 95 ? 10.555 5.758 8.414 1 98 95 ILE A N 1
ATOM 719 C CA . ILE A 1 95 ? 9.469 4.852 8.055 1 98 95 ILE A CA 1
ATOM 720 C C . ILE A 1 95 ? 8.328 5.641 7.414 1 98 95 ILE A C 1
ATOM 722 O O . ILE A 1 95 ? 7.797 6.574 8.016 1 98 95 ILE A O 1
ATOM 726 N N . LYS A 1 96 ? 7.984 5.367 6.219 1 98.62 96 LYS A N 1
ATOM 727 C CA . LYS A 1 96 ? 6.949 6.082 5.477 1 98.62 96 LYS A CA 1
ATOM 728 C C . LYS A 1 96 ? 5.668 5.262 5.387 1 98.62 96 LYS A C 1
ATOM 730 O O . LYS A 1 96 ? 5.617 4.25 4.684 1 98.62 96 LYS A O 1
ATOM 735 N N . ILE A 1 97 ? 4.621 5.727 5.988 1 98.88 97 ILE A N 1
ATOM 736 C CA . ILE A 1 97 ? 3.338 5.043 6.082 1 98.88 97 ILE A CA 1
ATOM 737 C C . ILE A 1 97 ? 2.285 5.805 5.281 1 98.88 97 ILE A C 1
ATOM 739 O O . ILE A 1 97 ? 2.23 7.035 5.328 1 98.88 97 ILE A O 1
ATOM 743 N N . TRP A 1 98 ? 1.479 5.086 4.516 1 98.88 98 TRP A N 1
ATOM 744 C CA . TRP A 1 98 ? 0.288 5.633 3.871 1 98.88 98 TRP A CA 1
ATOM 745 C C . TRP A 1 98 ? -0.972 4.941 4.383 1 98.88 98 TRP A C 1
ATOM 747 O O . TRP A 1 98 ? -1.064 3.711 4.359 1 98.88 98 TRP A O 1
ATOM 757 N N . ILE A 1 99 ? -1.881 5.719 4.891 1 98.81 99 ILE A N 1
ATOM 758 C CA . ILE A 1 99 ? -3.18 5.195 5.305 1 98.81 99 ILE A CA 1
ATOM 759 C C . ILE A 1 99 ? -4.223 5.496 4.23 1 98.81 99 ILE A C 1
ATOM 761 O O . ILE A 1 99 ? -4.367 6.641 3.799 1 98.81 99 ILE A O 1
ATOM 765 N N . LYS A 1 100 ? -4.949 4.48 3.836 1 98.44 100 LYS A N 1
ATOM 766 C CA . LYS A 1 100 ? -5.957 4.684 2.799 1 98.44 100 LYS A CA 1
ATOM 767 C C . LYS A 1 100 ? -7.336 4.25 3.283 1 98.44 100 LYS A C 1
ATOM 769 O O . LYS A 1 100 ? -7.457 3.547 4.289 1 98.44 100 LYS A O 1
ATOM 774 N N . ALA A 1 101 ? -8.297 4.664 2.572 1 98.06 101 ALA A N 1
ATOM 775 C CA . ALA A 1 101 ? -9.695 4.254 2.682 1 98.06 101 ALA A CA 1
ATOM 776 C C . ALA A 1 101 ? -10.484 4.645 1.434 1 98.06 101 ALA A C 1
ATOM 778 O O . ALA A 1 101 ? -10.141 5.617 0.758 1 98.06 101 ALA A O 1
ATOM 779 N N . PRO A 1 102 ? -11.547 3.887 1.089 1 96.88 102 PRO A N 1
ATOM 780 C CA . PRO A 1 102 ? -12.391 4.281 -0.042 1 96.88 102 PRO A CA 1
ATOM 781 C C . PRO A 1 102 ? -13.008 5.664 0.14 1 96.88 102 PRO A C 1
ATOM 783 O O . PRO A 1 102 ? -13.289 6.074 1.27 1 96.88 102 PRO A O 1
ATOM 786 N N . LEU A 1 103 ? -13.219 6.293 -0.959 1 97.56 103 LEU A N 1
ATOM 787 C CA . LEU A 1 103 ? -13.727 7.66 -0.968 1 97.56 103 LEU A CA 1
ATOM 788 C C . LEU A 1 103 ? -15 7.773 -0.135 1 97.56 103 LEU A C 1
ATOM 790 O O . LEU A 1 103 ? -15.117 8.664 0.705 1 97.56 103 LEU A O 1
ATOM 794 N N . LEU A 1 104 ? -15.906 6.879 -0.272 1 97.75 104 LEU A N 1
ATOM 795 C CA . LEU A 1 104 ? -17.188 6.973 0.419 1 97.75 104 LEU A CA 1
ATOM 796 C C . LEU A 1 104 ? -17 6.828 1.926 1 97.75 104 LEU A C 1
ATOM 798 O O . LEU A 1 104 ? -17.688 7.508 2.705 1 97.75 104 LEU A O 1
ATOM 802 N N . THR A 1 105 ? -16.109 6 2.328 1 97.44 105 THR A N 1
ATOM 803 C CA . THR A 1 105 ? -15.789 5.84 3.74 1 97.44 105 THR A CA 1
ATOM 804 C C . THR A 1 105 ? -15.172 7.117 4.301 1 97.44 105 THR A C 1
ATOM 806 O O . THR A 1 105 ? -15.555 7.57 5.383 1 97.44 105 THR A O 1
ATOM 809 N N . ARG A 1 106 ? -14.305 7.691 3.578 1 97.94 106 ARG A N 1
ATOM 810 C CA . ARG A 1 106 ? -13.625 8.906 4.012 1 97.94 106 ARG A CA 1
ATOM 811 C C . ARG A 1 106 ? -14.602 10.062 4.141 1 97.94 106 ARG A C 1
ATOM 813 O O . ARG A 1 106 ? -14.57 10.805 5.125 1 97.94 106 ARG A O 1
ATOM 820 N N . VAL A 1 107 ? -15.461 10.148 3.184 1 97.69 107 VAL A N 1
ATOM 821 C CA . VAL A 1 107 ? -16.438 11.227 3.197 1 97.69 107 VAL A CA 1
ATOM 822 C C . VAL A 1 107 ? -17.359 11.078 4.41 1 97.69 107 VAL A C 1
ATOM 824 O O . VAL A 1 107 ? -17.688 12.062 5.074 1 97.69 107 VAL A O 1
ATOM 827 N N . LYS A 1 108 ? -17.781 9.875 4.699 1 97.19 108 LYS A N 1
ATOM 828 C CA . LYS A 1 108 ? -18.625 9.617 5.871 1 97.19 108 LYS A CA 1
ATOM 829 C C . LYS A 1 108 ? -17.891 10.016 7.156 1 97.19 108 LYS A C 1
ATOM 831 O O . LYS A 1 108 ? -18.5 10.586 8.062 1 97.19 108 LYS A O 1
ATOM 836 N N . ARG A 1 109 ? -16.672 9.727 7.25 1 96.56 109 ARG A N 1
ATOM 837 C CA . ARG A 1 109 ? -15.875 10.078 8.422 1 96.56 109 ARG A CA 1
ATOM 838 C C . ARG A 1 109 ? -15.75 11.594 8.562 1 96.56 109 ARG A C 1
ATOM 840 O O . ARG A 1 109 ? -15.859 12.125 9.672 1 96.56 109 ARG A O 1
ATOM 847 N N . ILE A 1 110 ? -15.508 12.258 7.441 1 94.56 110 ILE A N 1
ATOM 848 C CA . ILE A 1 110 ? -15.391 13.711 7.449 1 94.56 110 ILE A CA 1
ATOM 849 C C . ILE A 1 110 ? -16.719 14.328 7.863 1 94.56 110 ILE A C 1
ATOM 851 O O . ILE A 1 110 ? -16.75 15.266 8.664 1 94.56 110 ILE A O 1
ATOM 855 N N . GLN A 1 111 ? -17.766 13.789 7.293 1 94.81 111 GLN A N 1
ATOM 856 C CA . GLN A 1 111 ? -19.094 14.273 7.629 1 94.81 111 GLN A CA 1
ATOM 857 C C . GLN A 1 111 ? -19.359 14.18 9.125 1 94.81 111 GLN A C 1
ATOM 859 O O . GLN A 1 111 ? -19.875 15.125 9.727 1 94.81 111 GLN A O 1
ATOM 864 N N . ARG A 1 112 ? -18.969 13.07 9.68 1 93.06 112 ARG A N 1
ATOM 865 C CA . ARG A 1 112 ? -19.172 12.844 11.109 1 93.06 112 ARG A CA 1
ATOM 866 C C . ARG A 1 112 ? -18.344 13.812 11.938 1 93.06 112 ARG A C 1
ATOM 868 O O . ARG A 1 112 ? -18.812 14.359 12.93 1 93.06 112 ARG A O 1
ATOM 875 N N . ARG A 1 113 ? -17.188 14.078 11.508 1 87.75 113 ARG A N 1
ATOM 876 C CA . ARG A 1 113 ? -16.266 14.945 12.234 1 87.75 113 ARG A CA 1
ATOM 877 C C . ARG A 1 113 ? -16.703 16.406 12.148 1 87.75 113 ARG A C 1
ATOM 879 O O . ARG A 1 113 ? -16.688 17.125 13.156 1 87.75 113 ARG A O 1
ATOM 886 N N . GLU A 1 114 ? -17.109 16.781 10.961 1 84.56 114 GLU A N 1
ATOM 887 C CA . GLU A 1 114 ? -17.453 18.172 10.727 1 84.56 114 GLU A CA 1
ATOM 888 C C . GLU A 1 114 ? -18.922 18.438 11.016 1 84.56 114 GLU A C 1
ATOM 890 O O . GLU A 1 114 ? -19.375 19.594 10.992 1 84.56 114 GLU A O 1
ATOM 895 N N . LYS A 1 115 ? -19.734 17.422 11.242 1 84.38 115 LYS A N 1
ATOM 896 C CA . LYS A 1 115 ? -21.156 17.516 11.555 1 84.38 115 LYS A CA 1
ATOM 897 C C . LYS A 1 115 ? -21.922 18.219 10.43 1 84.38 115 LYS A C 1
ATOM 899 O O . LYS A 1 115 ? -22.703 19.125 10.68 1 84.38 115 LYS A O 1
ATOM 904 N N . THR A 1 116 ? -21.5 17.875 9.289 1 79.88 116 THR A N 1
ATOM 905 C CA . THR A 1 116 ? -22.219 18.422 8.156 1 79.88 116 THR A CA 1
ATOM 906 C C . THR A 1 116 ? -23.453 17.578 7.848 1 79.88 116 THR A C 1
ATOM 908 O O . THR A 1 116 ? -23.469 16.375 8.109 1 79.88 116 THR A O 1
ATOM 911 N N . ILE A 1 117 ? -24.359 18.156 7.297 1 75.62 117 ILE A N 1
ATOM 912 C CA . ILE A 1 117 ? -25.672 17.516 7.172 1 75.62 117 ILE A CA 1
ATOM 913 C C . ILE A 1 117 ? -25.719 16.688 5.883 1 75.62 117 ILE A C 1
ATOM 915 O O . ILE A 1 117 ? -26.234 15.57 5.871 1 75.62 117 ILE A O 1
ATOM 919 N N . SER A 1 118 ? -25.109 17.234 4.836 1 92.31 118 SER A N 1
ATOM 920 C CA . SER A 1 118 ? -25.328 16.578 3.549 1 92.31 118 SER A CA 1
ATOM 921 C C . SER A 1 118 ? -24.109 15.797 3.113 1 92.31 118 SER A C 1
ATOM 923 O O . SER A 1 118 ? -23.047 16.359 2.891 1 92.31 118 SER A O 1
ATOM 925 N N . PHE A 1 119 ? -24.359 14.523 2.938 1 94.25 119 PHE A N 1
ATOM 926 C CA . PHE A 1 119 ? -23.328 13.641 2.416 1 94.25 119 PHE A CA 1
ATOM 927 C C . PHE A 1 119 ? -22.875 14.094 1.03 1 94.25 119 PHE A C 1
ATOM 929 O O . PHE A 1 119 ? -21.688 14.148 0.742 1 94.25 119 PHE A O 1
ATOM 936 N N . ASP A 1 120 ? -23.812 14.414 0.281 1 94.94 120 ASP A N 1
ATOM 937 C CA . ASP A 1 120 ? -23.531 14.805 -1.099 1 94.94 120 ASP A CA 1
ATOM 938 C C . ASP A 1 120 ? -22.688 16.078 -1.153 1 94.94 120 ASP A C 1
ATOM 940 O O . ASP A 1 120 ? -21.797 16.203 -2.004 1 94.94 120 ASP A O 1
ATOM 944 N N . GLU A 1 121 ? -23.031 16.969 -0.303 1 93.75 121 GLU A N 1
ATOM 945 C CA . GLU A 1 121 ? -22.234 18.203 -0.24 1 93.75 121 GLU A CA 1
ATOM 946 C C . GLU A 1 121 ? -20.812 17.922 0.201 1 93.75 121 GLU A C 1
ATOM 948 O O . GLU A 1 121 ? -19.859 18.469 -0.357 1 93.75 121 GLU A O 1
ATOM 953 N N . GLU A 1 122 ? -20.656 17.078 1.181 1 94.81 122 GLU A N 1
ATOM 954 C CA . GLU A 1 122 ? -19.312 16.734 1.666 1 94.81 122 GLU A CA 1
ATOM 955 C C . GLU A 1 122 ? -18.516 15.984 0.604 1 94.81 122 GLU A C 1
ATOM 957 O O . GLU A 1 122 ? -17.312 16.172 0.479 1 94.81 122 GLU A O 1
ATOM 962 N N . LEU A 1 123 ? -19.219 15.117 -0.07 1 96.62 123 LEU A N 1
ATOM 963 C CA . LEU A 1 123 ? -18.594 14.391 -1.167 1 96.62 123 LEU A CA 1
ATOM 964 C C . LEU A 1 123 ? -18.031 15.344 -2.209 1 96.62 123 LEU A C 1
ATOM 966 O O . LEU A 1 123 ? -16.875 15.211 -2.619 1 96.62 123 LEU A O 1
ATOM 970 N N . LYS A 1 124 ? -18.844 16.297 -2.561 1 94.94 124 LYS A N 1
ATOM 971 C CA . LYS A 1 124 ? -18.422 17.297 -3.551 1 94.94 124 LYS A CA 1
ATOM 972 C C . LYS A 1 124 ? -17.219 18.094 -3.051 1 94.94 124 LYS A C 1
ATOM 974 O O . LYS A 1 124 ? -16.266 18.312 -3.793 1 94.94 124 LYS A O 1
ATOM 979 N N . LYS A 1 125 ? -17.297 18.5 -1.838 1 92.75 125 LYS A N 1
ATOM 980 C CA . LYS A 1 125 ? -16.219 19.281 -1.237 1 92.75 125 LYS A CA 1
ATOM 981 C C . LYS A 1 125 ? -14.922 18.484 -1.193 1 92.75 125 LYS A C 1
ATOM 983 O O . LYS A 1 125 ? -13.852 19.016 -1.482 1 92.75 125 LYS A O 1
ATOM 988 N N . THR A 1 126 ? -15.008 17.25 -0.854 1 94.62 126 THR A N 1
ATOM 989 C CA . THR A 1 126 ? -13.844 16.391 -0.723 1 94.62 126 THR A CA 1
ATOM 990 C C . THR A 1 126 ? -13.195 16.141 -2.084 1 94.62 126 THR A C 1
ATOM 992 O O . THR A 1 126 ? -11.977 16.219 -2.225 1 94.62 126 THR A O 1
ATOM 995 N N . VAL A 1 127 ? -13.992 15.852 -3.029 1 95.88 127 VAL A N 1
ATOM 996 C CA . VAL A 1 127 ? -13.508 15.602 -4.383 1 95.88 127 VAL A CA 1
ATOM 997 C C . VAL A 1 127 ? -12.82 16.844 -4.926 1 95.88 127 VAL A C 1
ATOM 999 O O . VAL A 1 127 ? -11.742 16.766 -5.52 1 95.88 127 VAL A O 1
ATOM 1002 N N . GLU A 1 128 ? -13.43 17.984 -4.727 1 94.19 128 GLU A N 1
ATOM 1003 C CA . GLU A 1 128 ? -12.859 19.25 -5.176 1 94.19 128 GLU A CA 1
ATOM 1004 C C . GLU A 1 128 ? -11.531 19.531 -4.488 1 94.19 128 GLU A C 1
ATOM 1006 O O . GLU A 1 128 ? -10.57 19.984 -5.129 1 94.19 128 GLU A O 1
ATOM 1011 N N . ARG A 1 129 ? -11.523 19.281 -3.211 1 92.12 129 ARG A N 1
ATOM 1012 C CA . ARG A 1 129 ? -10.305 19.5 -2.443 1 92.12 129 ARG A CA 1
ATOM 1013 C C . ARG A 1 129 ? -9.18 18.594 -2.949 1 92.12 129 ARG A C 1
ATOM 1015 O O . ARG A 1 129 ? -8.055 19.062 -3.162 1 92.12 129 ARG A O 1
ATOM 1022 N N . GLU A 1 130 ? -9.477 17.391 -3.148 1 95.31 130 GLU A N 1
ATOM 1023 C CA . GLU A 1 130 ? -8.469 16.438 -3.613 1 95.31 130 GLU A CA 1
ATOM 1024 C C . GLU A 1 130 ? -7.969 16.812 -5.004 1 95.31 130 GLU A C 1
ATOM 1026 O O . GLU A 1 130 ? -6.777 16.688 -5.293 1 95.31 130 GLU A O 1
ATOM 1031 N N . ARG A 1 131 ? -8.875 17.203 -5.816 1 95.38 131 ARG A N 1
ATOM 1032 C CA . ARG A 1 131 ? -8.492 17.641 -7.152 1 95.38 131 ARG A CA 1
ATOM 1033 C C . ARG A 1 131 ? -7.543 18.828 -7.09 1 95.38 131 ARG A C 1
ATOM 1035 O O . ARG A 1 131 ? -6.512 18.844 -7.762 1 95.38 131 ARG A O 1
ATOM 1042 N N . SER A 1 132 ? -7.926 19.812 -6.285 1 94.75 132 SER A N 1
ATOM 1043 C CA . SER A 1 132 ? -7.113 21.016 -6.102 1 94.75 132 SER A CA 1
ATOM 1044 C C . SER A 1 132 ? -5.727 20.672 -5.57 1 94.75 132 SER A C 1
ATOM 1046 O O . SER A 1 132 ? -4.719 21.141 -6.094 1 94.75 132 SER A O 1
ATOM 1048 N N . GLU A 1 133 ? -5.625 19.828 -4.602 1 94.56 133 GLU A N 1
ATOM 1049 C CA . GLU A 1 133 ? -4.359 19.422 -4 1 94.56 133 GLU A CA 1
ATOM 1050 C C . GLU A 1 133 ? -3.498 18.656 -4.996 1 94.56 133 GLU A C 1
ATOM 1052 O O . GLU A 1 133 ? -2.297 18.906 -5.113 1 94.56 133 GLU A O 1
ATOM 1057 N N . THR A 1 134 ? -4.152 17.703 -5.652 1 95.44 134 THR A N 1
ATOM 1058 C CA . THR A 1 134 ? -3.447 16.906 -6.648 1 95.44 134 THR A CA 1
ATOM 1059 C C . THR A 1 134 ? -2.801 17.812 -7.703 1 95.44 134 THR A C 1
ATOM 1061 O O . THR A 1 134 ? -1.64 17.609 -8.062 1 95.44 134 THR A O 1
ATOM 1064 N N . LEU A 1 135 ? -3.572 18.766 -8.172 1 95.06 135 LEU A N 1
ATOM 1065 C CA . LEU A 1 135 ? -3.086 19.703 -9.18 1 95.06 135 LEU A CA 1
ATOM 1066 C C . LEU A 1 135 ? -1.899 20.5 -8.641 1 95.06 135 LEU A C 1
ATOM 1068 O O . LEU A 1 135 ? -0.887 20.656 -9.336 1 95.06 135 LEU A O 1
ATOM 1072 N N . ARG A 1 136 ? -1.974 21.016 -7.484 1 95.88 136 ARG A N 1
ATOM 1073 C CA . ARG A 1 136 ? -0.906 21.812 -6.883 1 95.88 136 ARG A CA 1
ATOM 1074 C C . ARG A 1 136 ? 0.354 20.984 -6.688 1 95.88 136 ARG A C 1
ATOM 1076 O O . ARG A 1 136 ? 1.456 21.422 -7.023 1 95.88 136 ARG A O 1
ATOM 1083 N N . TYR A 1 137 ? 0.204 19.75 -6.199 1 96.38 137 TYR A N 1
ATOM 1084 C CA . TYR A 1 137 ? 1.354 18.891 -5.941 1 96.38 137 TYR A CA 1
ATOM 1085 C C . TYR A 1 137 ? 2.068 18.531 -7.242 1 96.38 137 TYR A C 1
ATOM 1087 O O . TYR A 1 137 ? 3.301 18.516 -7.293 1 96.38 137 TYR A O 1
ATOM 1095 N N . LYS A 1 138 ? 1.288 18.266 -8.234 1 96.38 138 LYS A N 1
ATOM 1096 C CA . LYS A 1 138 ? 1.872 17.984 -9.547 1 96.38 138 LYS A CA 1
ATOM 1097 C C . LYS A 1 138 ? 2.57 19.219 -10.109 1 96.38 138 LYS A C 1
ATOM 1099 O O . LYS A 1 138 ? 3.711 19.141 -10.57 1 96.38 138 LYS A O 1
ATOM 1104 N N . ASN A 1 139 ? 1.928 20.406 -10.047 1 95.19 139 ASN A N 1
ATOM 1105 C CA . ASN A 1 139 ? 2.428 21.641 -10.656 1 95.19 139 ASN A CA 1
ATOM 1106 C C . ASN A 1 139 ? 3.643 22.172 -9.906 1 95.19 139 ASN A C 1
ATOM 1108 O O . ASN A 1 139 ? 4.594 22.656 -10.523 1 95.19 139 ASN A O 1
ATOM 1112 N N . TYR A 1 140 ? 3.557 22.094 -8.562 1 94.44 140 TYR A N 1
ATOM 1113 C CA . TYR A 1 140 ? 4.594 22.734 -7.762 1 94.44 140 TYR A CA 1
ATOM 1114 C C . TYR A 1 140 ? 5.801 21.812 -7.598 1 94.44 140 TYR A C 1
ATOM 1116 O O . TYR A 1 140 ? 6.941 22.281 -7.551 1 94.44 140 TYR A O 1
ATOM 1124 N N . TYR A 1 141 ? 5.551 20.453 -7.539 1 95.25 141 TYR A N 1
ATOM 1125 C CA . TYR A 1 141 ? 6.633 19.562 -7.129 1 95.25 141 TYR A CA 1
ATOM 1126 C C . TYR A 1 141 ? 6.84 18.453 -8.156 1 95.25 141 TYR A C 1
ATOM 1128 O O . TYR A 1 141 ? 7.797 17.672 -8.055 1 95.25 141 TYR A O 1
ATOM 1136 N N . GLY A 1 142 ? 5.875 18.312 -9.109 1 96.5 142 GLY A N 1
ATOM 1137 C CA . GLY A 1 142 ? 5.914 17.188 -10.016 1 96.5 142 GLY A CA 1
ATOM 1138 C C . GLY A 1 142 ? 5.551 15.867 -9.344 1 96.5 142 GLY A C 1
ATOM 1139 O O . GLY A 1 142 ? 5.957 14.797 -9.805 1 96.5 142 GLY A O 1
ATOM 1140 N N . ILE A 1 143 ? 4.84 15.938 -8.266 1 96.44 143 ILE A N 1
ATOM 1141 C CA . ILE A 1 143 ? 4.504 14.758 -7.48 1 96.44 143 ILE A CA 1
ATOM 1142 C C . ILE A 1 143 ? 3.129 14.234 -7.891 1 96.44 143 ILE A C 1
ATOM 1144 O O . ILE A 1 143 ? 2.158 14.992 -7.934 1 96.44 143 ILE A O 1
ATOM 1148 N N . ASP A 1 144 ? 3.096 13.008 -8.273 1 95.62 144 ASP A N 1
ATOM 1149 C CA . ASP A 1 144 ? 1.841 12.273 -8.406 1 95.62 144 ASP A CA 1
ATOM 1150 C C . ASP A 1 144 ? 1.446 11.625 -7.078 1 95.62 144 ASP A C 1
ATOM 1152 O O . ASP A 1 144 ? 1.963 10.562 -6.723 1 95.62 144 ASP A O 1
ATOM 1156 N N . ILE A 1 145 ? 0.49 12.164 -6.414 1 94.44 145 ILE A N 1
ATOM 1157 C CA . ILE A 1 145 ? 0.159 11.758 -5.051 1 94.44 145 ILE A CA 1
ATOM 1158 C C . ILE A 1 145 ? -0.448 10.359 -5.059 1 94.44 145 ILE A C 1
ATOM 1160 O O . ILE A 1 145 ? -0.545 9.719 -4.012 1 94.44 145 ILE A O 1
ATOM 1164 N N . THR A 1 146 ? -0.883 9.875 -6.23 1 92.25 146 THR A N 1
ATOM 1165 C CA . THR A 1 146 ? -1.471 8.547 -6.324 1 92.25 146 THR A CA 1
ATOM 1166 C C . THR A 1 146 ? -0.382 7.48 -6.414 1 92.25 146 THR A C 1
ATOM 1168 O O . THR A 1 146 ? -0.661 6.289 -6.27 1 92.25 146 THR A O 1
ATOM 1171 N N . ASP A 1 147 ? 0.822 7.945 -6.691 1 92.69 147 ASP A N 1
ATOM 1172 C CA . ASP A 1 147 ? 1.956 7.027 -6.695 1 92.69 147 ASP A CA 1
ATOM 1173 C C . ASP A 1 147 ? 2.387 6.684 -5.27 1 92.69 147 ASP A C 1
ATOM 1175 O O . ASP A 1 147 ? 3.033 7.488 -4.598 1 92.69 147 ASP A O 1
ATOM 1179 N N . LEU A 1 148 ? 2.115 5.457 -4.895 1 95.88 148 LEU A N 1
ATOM 1180 C CA . LEU A 1 148 ? 2.383 5.074 -3.514 1 95.88 148 LEU A CA 1
ATOM 1181 C C . LEU A 1 148 ? 3.674 4.27 -3.414 1 95.88 148 LEU A C 1
ATOM 1183 O O . LEU A 1 148 ? 3.943 3.648 -2.383 1 95.88 148 LEU A O 1
ATOM 1187 N N . SER A 1 149 ? 4.539 4.285 -4.438 1 93.44 149 SER A N 1
ATOM 1188 C CA . SER A 1 149 ? 5.727 3.439 -4.531 1 93.44 149 SER A CA 1
ATOM 1189 C C . SER A 1 149 ? 6.754 3.811 -3.471 1 93.44 149 SER A C 1
ATOM 1191 O O . SER A 1 149 ? 7.551 2.969 -3.049 1 93.44 149 SER A O 1
ATOM 1193 N N . ILE A 1 150 ? 6.734 5.004 -2.949 1 95.31 150 ILE A N 1
ATOM 1194 C CA . ILE A 1 150 ? 7.777 5.465 -2.039 1 95.31 150 ILE A CA 1
ATOM 1195 C C . ILE A 1 150 ? 7.453 5.023 -0.614 1 95.31 150 ILE A C 1
ATOM 1197 O O . ILE A 1 150 ? 8.297 5.129 0.282 1 95.31 150 ILE A O 1
ATOM 1201 N N . TYR A 1 151 ? 6.262 4.641 -0.373 1 97.75 151 TYR A N 1
ATOM 1202 C CA . TYR A 1 151 ? 5.84 4.297 0.98 1 97.75 151 TYR A CA 1
ATOM 1203 C C . TYR A 1 151 ? 6.238 2.867 1.329 1 97.75 151 TYR A C 1
ATOM 1205 O O . TYR A 1 151 ? 6.172 1.973 0.482 1 97.75 151 TYR A O 1
ATOM 1213 N N . ASP A 1 152 ? 6.605 2.682 2.568 1 98.25 152 ASP A N 1
ATOM 1214 C CA . ASP A 1 152 ? 7.062 1.376 3.033 1 98.25 152 ASP A CA 1
ATOM 1215 C C . ASP A 1 152 ? 5.883 0.447 3.309 1 98.25 152 ASP A C 1
ATOM 1217 O O . ASP A 1 152 ? 5.988 -0.769 3.137 1 98.25 152 ASP A O 1
ATOM 1221 N N . ILE A 1 153 ? 4.852 1.031 3.807 1 98.75 153 ILE A N 1
ATOM 1222 C CA . ILE A 1 153 ? 3.646 0.269 4.113 1 98.75 153 ILE A CA 1
ATOM 1223 C C . ILE A 1 153 ? 2.412 1.115 3.809 1 98.75 153 ILE A C 1
ATOM 1225 O O . ILE A 1 153 ? 2.385 2.312 4.102 1 98.75 153 ILE A O 1
ATOM 1229 N N . VAL A 1 154 ? 1.442 0.573 3.1 1 98.81 154 VAL A N 1
ATOM 1230 C CA . VAL A 1 154 ? 0.124 1.141 2.836 1 98.81 154 VAL A CA 1
ATOM 1231 C C . VAL A 1 154 ? -0.952 0.274 3.488 1 98.81 154 VAL A C 1
ATOM 1233 O O . VAL A 1 154 ? -0.989 -0.94 3.281 1 98.81 154 VAL A O 1
ATOM 1236 N N . ILE A 1 155 ? -1.837 0.854 4.293 1 98.81 155 ILE A N 1
ATOM 1237 C CA . ILE A 1 155 ? -2.826 0.081 5.035 1 98.81 155 ILE A CA 1
ATOM 1238 C C . ILE A 1 155 ? -4.211 0.691 4.836 1 98.81 155 ILE A C 1
ATOM 1240 O O . ILE A 1 155 ? -4.367 1.914 4.852 1 98.81 155 ILE A O 1
ATOM 1244 N N . ASP A 1 156 ? -5.199 -0.177 4.688 1 98.38 156 ASP A N 1
ATOM 1245 C CA . ASP A 1 156 ? -6.59 0.235 4.52 1 98.38 156 ASP A CA 1
ATOM 1246 C C . ASP A 1 156 ? -7.281 0.383 5.871 1 98.38 156 ASP A C 1
ATOM 1248 O O . ASP A 1 156 ? -7.613 -0.613 6.52 1 98.38 156 ASP A O 1
ATOM 1252 N N . SER A 1 157 ? -7.594 1.562 6.203 1 98.31 157 SER A N 1
ATOM 1253 C CA . SER A 1 157 ? -8.172 1.834 7.516 1 98.31 157 SER A CA 1
ATOM 1254 C C . SER A 1 157 ? -9.656 1.489 7.551 1 98.31 157 SER A C 1
ATOM 1256 O O . SER A 1 157 ? -10.305 1.616 8.594 1 98.31 157 SER A O 1
ATOM 1258 N N . GLU A 1 158 ? -10.227 1.12 6.438 1 97.06 158 GLU A N 1
ATOM 1259 C CA . GLU A 1 158 ? -11.578 0.576 6.469 1 97.06 158 GLU A CA 1
ATOM 1260 C C . GLU A 1 158 ? -11.578 -0.884 6.914 1 97.06 158 GLU A C 1
ATOM 1262 O O . GLU A 1 158 ? -12.539 -1.351 7.531 1 97.06 158 GLU A O 1
ATOM 1267 N N . LYS A 1 159 ? -10.516 -1.61 6.598 1 97.12 159 LYS A N 1
ATOM 1268 C CA . LYS A 1 159 ? -10.391 -3.023 6.949 1 97.12 159 LYS A CA 1
ATOM 1269 C C . LYS A 1 159 ? -10.008 -3.195 8.414 1 97.12 159 LYS A C 1
ATOM 1271 O O . LYS A 1 159 ? -10.539 -4.07 9.102 1 97.12 159 LYS A O 1
ATOM 1276 N N . TRP A 1 160 ? -9.078 -2.41 8.898 1 98 160 TRP A N 1
ATOM 1277 C CA . TRP A 1 160 ? -8.656 -2.375 10.297 1 98 160 TRP A CA 1
ATOM 1278 C C . TRP A 1 160 ? -9.008 -1.034 10.938 1 98 160 TRP A C 1
ATOM 1280 O O . TRP A 1 160 ? -8.805 0.02 10.328 1 98 160 TRP A O 1
ATOM 1290 N N . ASN A 1 161 ? -9.492 -1.024 12.164 1 96.69 161 ASN A N 1
ATOM 1291 C CA . ASN A 1 161 ? -9.734 0.236 12.859 1 96.69 161 ASN A CA 1
ATOM 1292 C C . ASN A 1 161 ? -8.438 0.852 13.375 1 96.69 161 ASN A C 1
ATOM 1294 O O . ASN A 1 161 ? -7.355 0.309 13.148 1 96.69 161 ASN A O 1
ATOM 1298 N N . GLN A 1 162 ? -8.555 1.984 14.039 1 97.56 162 GLN A N 1
ATOM 1299 C CA . GLN A 1 162 ? -7.379 2.758 14.422 1 97.56 162 GLN A CA 1
ATOM 1300 C C . GLN A 1 162 ? -6.5 1.977 15.391 1 97.56 162 GLN A C 1
ATOM 1302 O O . GLN A 1 162 ? -5.273 2.072 15.344 1 97.56 162 GLN A O 1
ATOM 1307 N N . TYR A 1 163 ? -7.082 1.201 16.281 1 98.19 163 TYR A N 1
ATOM 1308 C CA . TYR A 1 163 ? -6.301 0.463 17.266 1 98.19 163 TYR A CA 1
ATOM 1309 C C . TYR A 1 163 ? -5.652 -0.768 16.641 1 98.19 163 TYR A C 1
ATOM 1311 O O . TYR A 1 163 ? -4.508 -1.102 16.953 1 98.19 163 TYR A O 1
ATOM 1319 N N . GLN A 1 164 ? -6.395 -1.449 15.789 1 98.38 164 GLN A N 1
ATOM 1320 C CA . GLN A 1 164 ? -5.824 -2.564 15.039 1 98.38 164 GLN A CA 1
ATOM 1321 C C . GLN A 1 164 ? -4.676 -2.098 14.148 1 98.38 164 GLN A C 1
ATOM 1323 O O . GLN A 1 164 ? -3.627 -2.742 14.094 1 98.38 164 GLN A O 1
ATOM 1328 N N . THR A 1 165 ? -4.941 -0.994 13.43 1 98.75 165 THR A N 1
ATOM 1329 C CA . THR A 1 165 ? -3.904 -0.407 12.586 1 98.75 165 THR A CA 1
ATOM 1330 C C . THR A 1 165 ? -2.672 -0.055 13.422 1 98.75 165 THR A C 1
ATOM 1332 O O . THR A 1 165 ? -1.542 -0.316 13 1 98.75 165 THR A O 1
ATOM 1335 N N . LEU A 1 166 ? -2.877 0.5 14.617 1 98.69 166 LEU A N 1
ATOM 1336 C CA . LEU A 1 166 ? -1.783 0.825 15.523 1 98.69 166 LEU A CA 1
ATOM 1337 C C . LEU A 1 166 ? -0.98 -0.422 15.875 1 98.69 166 LEU A C 1
ATOM 1339 O O . LEU A 1 166 ? 0.252 -0.403 15.836 1 98.69 166 LEU A O 1
ATOM 1343 N N . ASP A 1 167 ? -1.667 -1.498 16.219 1 98.56 167 ASP A N 1
ATOM 1344 C CA . ASP A 1 167 ? -0.996 -2.738 16.594 1 98.56 167 ASP A CA 1
ATOM 1345 C C . ASP A 1 167 ? -0.128 -3.26 15.445 1 98.56 167 ASP A C 1
ATOM 1347 O O . ASP A 1 167 ? 1.005 -3.693 15.664 1 98.56 167 ASP A O 1
ATOM 1351 N N . ILE A 1 168 ? -0.655 -3.242 14.258 1 98.75 168 ILE A N 1
ATOM 1352 C CA . ILE A 1 168 ? 0.072 -3.695 13.078 1 98.75 168 ILE A CA 1
ATOM 1353 C C . ILE A 1 168 ? 1.332 -2.852 12.898 1 98.75 168 ILE A C 1
ATOM 1355 O O . ILE A 1 168 ? 2.43 -3.391 12.734 1 98.75 168 ILE A O 1
ATOM 1359 N N . LEU A 1 169 ? 1.194 -1.534 12.953 1 98.75 169 LEU A N 1
ATOM 1360 C CA . LEU A 1 169 ? 2.301 -0.621 12.68 1 98.75 169 LEU A CA 1
ATOM 1361 C C . LEU A 1 169 ? 3.336 -0.678 13.797 1 98.75 169 LEU A C 1
ATOM 1363 O O . LEU A 1 169 ? 4.531 -0.5 13.555 1 98.75 169 LEU A O 1
ATOM 1367 N N . ARG A 1 170 ? 2.867 -0.938 15.016 1 98.25 170 ARG A N 1
ATOM 1368 C CA . ARG A 1 170 ? 3.824 -1.074 16.109 1 98.25 170 ARG A CA 1
ATOM 1369 C C . ARG A 1 170 ? 4.785 -2.232 15.859 1 98.25 170 ARG A C 1
ATOM 1371 O O . ARG A 1 170 ? 5.984 -2.115 16.109 1 98.25 170 ARG A O 1
ATOM 1378 N N . VAL A 1 171 ? 4.262 -3.375 15.391 1 98.56 171 VAL A N 1
ATOM 1379 C CA . VAL A 1 171 ? 5.129 -4.5 15.062 1 98.56 171 VAL A CA 1
ATOM 1380 C C . VAL A 1 171 ? 6.109 -4.09 13.961 1 98.56 171 VAL A C 1
ATOM 1382 O O . VAL A 1 171 ? 7.301 -4.402 14.039 1 98.56 171 VAL A O 1
ATOM 1385 N N . ALA A 1 172 ? 5.617 -3.391 12.945 1 98.5 172 ALA A N 1
ATOM 1386 C CA . ALA A 1 172 ? 6.453 -2.941 11.828 1 98.5 172 ALA A CA 1
ATOM 1387 C C . ALA A 1 172 ? 7.559 -2.006 12.32 1 98.5 172 ALA A C 1
ATOM 1389 O O . ALA A 1 172 ? 8.727 -2.176 11.961 1 98.5 172 ALA A O 1
ATOM 1390 N N . ILE A 1 173 ? 7.184 -1.027 13.156 1 98 173 ILE A N 1
ATOM 1391 C CA . ILE A 1 173 ? 8.117 -0.019 13.641 1 98 173 ILE A CA 1
ATOM 1392 C C . ILE A 1 173 ? 9.141 -0.67 14.57 1 98 173 ILE A C 1
ATOM 1394 O O . ILE A 1 173 ? 10.344 -0.458 14.422 1 98 173 ILE A O 1
ATOM 1398 N N . ASP A 1 174 ? 8.695 -1.541 15.461 1 97.69 174 ASP A N 1
ATOM 1399 C CA . ASP A 1 174 ? 9.57 -2.182 16.438 1 97.69 174 ASP A CA 1
ATOM 1400 C C . ASP A 1 174 ? 10.57 -3.109 15.758 1 97.69 174 ASP A C 1
ATOM 1402 O O . ASP A 1 174 ? 11.68 -3.312 16.266 1 97.69 174 ASP A O 1
ATOM 1406 N N . ALA A 1 175 ? 10.188 -3.631 14.656 1 97 175 ALA A N 1
ATOM 1407 C CA . ALA A 1 175 ? 11.078 -4.523 13.914 1 97 175 ALA A CA 1
ATOM 1408 C C . ALA A 1 175 ? 12.312 -3.779 13.422 1 97 175 ALA A C 1
ATOM 1410 O O . ALA A 1 175 ? 13.352 -4.395 13.156 1 97 175 ALA A O 1
ATOM 1411 N N . LEU A 1 176 ? 12.188 -2.467 13.227 1 94.88 176 LEU A N 1
ATOM 1412 C CA . LEU A 1 176 ? 13.281 -1.688 12.648 1 94.88 176 LEU A CA 1
ATOM 1413 C C . LEU A 1 176 ? 14.07 -0.968 13.734 1 94.88 176 LEU A C 1
ATOM 1415 O O . LEU A 1 176 ? 15.266 -0.713 13.578 1 94.88 176 LEU A O 1
ATOM 1419 N N . VAL A 1 177 ? 13.508 -0.477 14.734 1 86.69 177 VAL A N 1
ATOM 1420 C CA . VAL A 1 177 ? 14.18 0.361 15.727 1 86.69 177 VAL A CA 1
ATOM 1421 C C . VAL A 1 177 ? 14.461 -0.456 16.984 1 86.69 177 VAL A C 1
ATOM 1423 O O . VAL A 1 177 ? 15.266 -0.049 17.828 1 86.69 177 VAL A O 1
ATOM 1426 N N . GLY A 1 178 ? 14.062 -1.748 17.062 1 72.25 178 GLY A N 1
ATOM 1427 C CA . GLY A 1 178 ? 14.148 -2.51 18.297 1 72.25 178 GLY A CA 1
ATOM 1428 C C . GLY A 1 178 ? 12.984 -2.254 19.234 1 72.25 178 GLY A C 1
ATOM 1429 O O . GLY A 1 178 ? 12.312 -1.228 19.141 1 72.25 178 GLY A O 1
ATOM 1430 N N . PRO A 1 179 ? 12.469 -3.443 19.812 1 60.78 179 PRO A N 1
ATOM 1431 C CA . PRO A 1 179 ? 11.352 -3.268 20.75 1 60.78 179 PRO A CA 1
ATOM 1432 C C . PRO A 1 179 ? 11.625 -2.197 21.797 1 60.78 179 PRO A C 1
ATOM 1434 O O . PRO A 1 179 ? 12.773 -2.006 22.203 1 60.78 179 PRO A O 1
ATOM 1437 N N . GLU A 1 180 ? 10.766 -1.22 22.047 1 44.41 180 GLU A N 1
ATOM 1438 C CA . GLU A 1 180 ? 10.945 -0.372 23.219 1 44.41 180 GLU A CA 1
ATOM 1439 C C . GLU A 1 180 ? 10.781 -1.176 24.516 1 44.41 180 GLU A C 1
ATOM 1441 O O . GLU A 1 180 ? 10.008 -2.133 24.562 1 44.41 180 GLU A O 1
ATOM 1446 N N . MET B 1 1 ? -10.805 -19.016 6.355 1 93.31 1 MET B N 1
ATOM 1447 C CA . MET B 1 1 ? -9.836 -17.938 6.148 1 93.31 1 MET B CA 1
ATOM 1448 C C . MET B 1 1 ? -9.273 -17.969 4.73 1 93.31 1 MET B C 1
ATOM 1450 O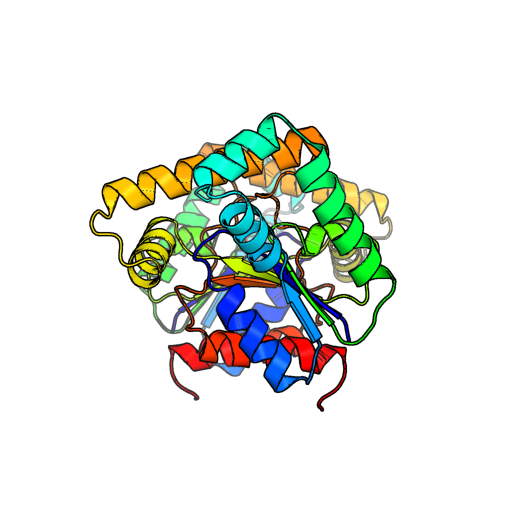 O . MET B 1 1 ? -8.867 -19.031 4.25 1 93.31 1 MET B O 1
ATOM 1454 N N . GLN B 1 2 ? -9.352 -16.797 4.027 1 96.88 2 GLN B N 1
ATOM 1455 C CA . GLN B 1 2 ? -8.812 -16.688 2.678 1 96.88 2 GLN B CA 1
ATOM 1456 C C . GLN B 1 2 ? -7.898 -15.477 2.545 1 96.88 2 GLN B C 1
ATOM 1458 O O . GLN B 1 2 ? -8.258 -14.375 2.965 1 96.88 2 GLN B O 1
ATOM 1463 N N . ILE B 1 3 ? -6.73 -15.711 1.972 1 98.25 3 ILE B N 1
ATOM 1464 C CA . ILE B 1 3 ? -5.723 -14.672 1.813 1 98.25 3 ILE B CA 1
ATOM 1465 C C . ILE B 1 3 ? -5.207 -14.664 0.375 1 98.25 3 ILE B C 1
ATOM 1467 O O . ILE B 1 3 ? -4.996 -15.719 -0.219 1 98.25 3 ILE B O 1
ATOM 1471 N N . THR B 1 4 ? -5.102 -13.531 -0.198 1 98.62 4 THR B N 1
ATOM 1472 C CA . THR B 1 4 ? -4.355 -13.406 -1.447 1 98.62 4 THR B CA 1
ATOM 1473 C C . THR B 1 4 ? -3.014 -12.727 -1.215 1 98.62 4 THR B C 1
ATOM 1475 O O . THR B 1 4 ? -2.914 -11.805 -0.396 1 98.62 4 THR B O 1
ATOM 1478 N N . VAL B 1 5 ? -2.014 -13.156 -1.847 1 98.75 5 VAL B N 1
ATOM 1479 C CA . VAL B 1 5 ? -0.698 -12.523 -1.862 1 98.75 5 VAL B CA 1
ATOM 1480 C C . VAL B 1 5 ? -0.282 -12.234 -3.303 1 98.75 5 VAL B C 1
ATOM 1482 O O . VAL B 1 5 ? -0.134 -13.148 -4.113 1 98.75 5 VAL B O 1
ATOM 1485 N N . SER B 1 6 ? -0.174 -11 -3.609 1 98.56 6 SER B N 1
ATOM 1486 C CA . SER B 1 6 ? 0.2 -10.555 -4.945 1 98.56 6 SER B CA 1
ATOM 1487 C C . SER B 1 6 ? 1.476 -9.719 -4.914 1 98.56 6 SER B C 1
ATOM 1489 O O . SER B 1 6 ? 1.862 -9.203 -3.861 1 98.56 6 SER B O 1
ATOM 1491 N N . GLY B 1 7 ? 2.096 -9.539 -5.992 1 98.06 7 GLY B N 1
ATOM 1492 C CA . GLY B 1 7 ? 3.32 -8.773 -6.172 1 98.06 7 GLY B CA 1
ATOM 1493 C C . GLY B 1 7 ? 4.051 -9.109 -7.461 1 98.06 7 GLY B C 1
ATOM 1494 O O . GLY B 1 7 ? 3.746 -10.109 -8.109 1 98.06 7 GLY B O 1
ATOM 1495 N N . LEU B 1 8 ? 4.945 -8.328 -7.812 1 97.44 8 LEU B N 1
ATOM 1496 C CA . LEU B 1 8 ? 5.723 -8.539 -9.023 1 97.44 8 LEU B CA 1
ATOM 1497 C C . LEU B 1 8 ? 6.832 -9.562 -8.789 1 97.44 8 LEU B C 1
ATOM 1499 O O . LEU B 1 8 ? 7.129 -9.906 -7.645 1 97.44 8 LEU B O 1
ATOM 1503 N N . PRO B 1 9 ? 7.375 -10.078 -9.852 1 94.94 9 PRO B N 1
ATOM 1504 C CA . PRO B 1 9 ? 8.445 -11.062 -9.68 1 94.94 9 PRO B CA 1
ATOM 1505 C C . PRO B 1 9 ? 9.594 -10.547 -8.812 1 94.94 9 PRO B C 1
ATOM 1507 O O . PRO B 1 9 ? 10.039 -9.414 -8.984 1 94.94 9 PRO B O 1
ATOM 1510 N N . GLY B 1 10 ? 10 -11.32 -7.879 1 96 10 GLY B N 1
ATOM 1511 C CA . GLY B 1 10 ? 11.141 -10.977 -7.051 1 96 10 GLY B CA 1
ATOM 1512 C C . GLY B 1 10 ? 10.766 -10.203 -5.801 1 96 10 GLY B C 1
ATOM 1513 O O . GLY B 1 10 ? 11.633 -9.828 -5.004 1 96 10 GLY B O 1
ATOM 1514 N N . SER B 1 11 ? 9.461 -10.023 -5.543 1 97.94 11 SER B N 1
ATOM 1515 C CA . SER B 1 11 ? 9.031 -9.188 -4.422 1 97.94 11 SER B CA 1
ATOM 1516 C C . SER B 1 11 ? 8.984 -9.984 -3.125 1 97.94 11 SER B C 1
ATOM 1518 O O . SER B 1 11 ? 8.898 -9.414 -2.037 1 97.94 11 SER B O 1
ATOM 1520 N N . GLY B 1 12 ? 8.961 -11.289 -3.191 1 97.31 12 GLY B N 1
ATOM 1521 C CA . GLY B 1 12 ? 8.977 -12.102 -1.989 1 97.31 12 GLY B CA 1
ATOM 1522 C C . GLY B 1 12 ? 7.648 -12.797 -1.722 1 97.31 12 GLY B C 1
ATOM 1523 O O . GLY B 1 12 ? 7.449 -13.375 -0.65 1 97.31 12 GLY B O 1
ATOM 1524 N N . THR B 1 13 ? 6.758 -12.82 -2.701 1 98 13 THR B N 1
ATOM 1525 C CA . THR B 1 13 ? 5.422 -13.375 -2.512 1 98 13 THR B CA 1
ATOM 1526 C C . THR B 1 13 ? 5.484 -14.883 -2.297 1 98 13 THR B C 1
ATOM 1528 O O . THR B 1 13 ? 4.773 -15.422 -1.451 1 98 13 THR B O 1
ATOM 1531 N N . SER B 1 14 ? 6.312 -15.57 -3.117 1 96.19 14 SER B N 1
ATOM 1532 C CA . SER B 1 14 ? 6.418 -17.016 -2.994 1 96.19 14 SER B CA 1
ATOM 1533 C C . SER B 1 14 ? 6.906 -17.422 -1.606 1 96.19 14 SER B C 1
ATOM 1535 O O . SER B 1 14 ? 6.336 -18.312 -0.978 1 96.19 14 SER B O 1
ATOM 1537 N N . THR B 1 15 ? 7.93 -16.797 -1.112 1 96.62 15 THR B N 1
ATOM 1538 C CA . THR B 1 15 ? 8.477 -17.078 0.21 1 96.62 15 THR B CA 1
ATOM 1539 C C . THR B 1 15 ? 7.453 -16.75 1.297 1 96.62 15 THR B C 1
ATOM 1541 O O . THR B 1 15 ? 7.207 -17.578 2.184 1 96.62 15 THR B O 1
ATOM 1544 N N . LEU B 1 16 ? 6.848 -15.602 1.258 1 98.5 16 LEU B N 1
ATOM 1545 C CA . LEU B 1 16 ? 5.898 -15.164 2.275 1 98.5 16 LEU B CA 1
ATOM 1546 C C . LEU B 1 16 ? 4.668 -16.062 2.293 1 98.5 16 LEU B C 1
ATOM 1548 O O . LEU B 1 16 ? 4.156 -16.406 3.361 1 98.5 16 LEU B O 1
ATOM 1552 N N . SER B 1 17 ? 4.156 -16.422 1.105 1 98.5 17 SER B N 1
ATOM 1553 C CA . SER B 1 17 ? 2.969 -17.25 1.021 1 98.5 17 SER B CA 1
ATOM 1554 C C . SER B 1 17 ? 3.203 -18.609 1.675 1 98.5 17 SER B C 1
ATOM 1556 O O . SER B 1 17 ? 2.314 -19.156 2.34 1 98.5 17 SER B O 1
ATOM 1558 N N . LYS B 1 18 ? 4.367 -19.156 1.459 1 98.19 18 LYS B N 1
ATOM 1559 C CA . LYS B 1 18 ? 4.707 -20.422 2.09 1 98.19 18 LYS B CA 1
ATOM 1560 C C . LYS B 1 18 ? 4.723 -20.297 3.611 1 98.19 18 LYS B C 1
ATOM 1562 O O . LYS B 1 18 ? 4.172 -21.156 4.316 1 98.19 18 LYS B O 1
ATOM 1567 N N . LEU B 1 19 ? 5.332 -19.25 4.105 1 98.5 19 LEU B N 1
ATOM 1568 C CA . LEU B 1 19 ? 5.402 -19.016 5.543 1 98.5 19 LEU B CA 1
ATOM 1569 C C . LEU B 1 19 ? 4.008 -18.844 6.133 1 98.5 19 LEU B C 1
ATOM 1571 O O . LEU B 1 19 ? 3.691 -19.422 7.172 1 98.5 19 LEU B O 1
ATOM 1575 N N . LEU B 1 20 ? 3.193 -18.047 5.473 1 98.38 20 LEU B N 1
ATOM 1576 C CA . LEU B 1 20 ? 1.831 -17.828 5.941 1 98.38 20 LEU B CA 1
ATOM 1577 C C . LEU B 1 20 ? 1.028 -19.125 5.938 1 98.38 20 LEU B C 1
ATOM 1579 O O . LEU B 1 20 ? 0.274 -19.391 6.875 1 98.38 20 LEU B O 1
ATOM 1583 N N . ALA B 1 21 ? 1.168 -19.875 4.816 1 98.31 21 ALA B N 1
ATOM 1584 C CA . ALA B 1 21 ? 0.455 -21.156 4.691 1 98.31 21 ALA B CA 1
ATOM 1585 C C . ALA B 1 21 ? 0.806 -22.094 5.844 1 98.31 21 ALA B C 1
ATOM 1587 O O . ALA B 1 21 ? -0.072 -22.75 6.402 1 98.31 21 ALA B O 1
ATOM 1588 N N . GLU B 1 22 ? 2.055 -22.141 6.172 1 98.06 22 GLU B N 1
ATOM 1589 C CA . GLU B 1 22 ? 2.525 -22.969 7.273 1 98.06 22 GLU B CA 1
ATOM 1590 C C . GLU B 1 22 ? 1.998 -22.469 8.609 1 98.06 22 GLU B C 1
ATOM 1592 O O . GLU B 1 22 ? 1.538 -23.25 9.445 1 98.06 22 GLU B O 1
ATOM 1597 N N . CYS B 1 23 ? 2.01 -21.219 8.859 1 97.06 23 CYS B N 1
ATOM 1598 C CA . CYS B 1 23 ? 1.617 -20.594 10.125 1 97.06 23 CYS B CA 1
ATOM 1599 C C . CYS B 1 23 ? 0.139 -20.828 10.406 1 97.06 23 CYS B C 1
ATOM 1601 O O . CYS B 1 23 ? -0.249 -21.062 11.555 1 97.06 23 CYS B O 1
ATOM 1603 N N . TYR B 1 24 ? -0.651 -20.797 9.375 1 97.25 24 TYR B N 1
ATOM 1604 C CA . TYR B 1 24 ? -2.094 -20.828 9.586 1 97.25 24 TYR B CA 1
ATOM 1605 C C . TYR B 1 24 ? -2.689 -22.141 9.094 1 97.25 24 TYR B C 1
ATOM 1607 O O . TYR B 1 24 ? -3.91 -22.312 9.102 1 97.25 24 TYR B O 1
ATOM 1615 N N . ASP B 1 25 ? -1.838 -23.031 8.617 1 97 25 ASP B N 1
ATOM 1616 C CA . ASP B 1 25 ? -2.27 -24.312 8.086 1 97 25 ASP B CA 1
ATOM 1617 C C . ASP B 1 25 ? -3.27 -24.141 6.945 1 97 25 ASP B C 1
ATOM 1619 O O . ASP B 1 25 ? -4.371 -24.688 6.988 1 97 25 ASP B O 1
ATOM 1623 N N . LEU B 1 26 ? -2.887 -23.359 5.98 1 97.88 26 LEU B N 1
ATOM 1624 C CA . LEU B 1 26 ? -3.693 -23.078 4.797 1 97.88 26 LEU B CA 1
ATOM 1625 C C . LEU B 1 26 ? -3.148 -23.828 3.58 1 97.88 26 LEU B C 1
ATOM 1627 O O . LEU B 1 26 ? -1.942 -24.062 3.486 1 97.88 26 LEU B O 1
ATOM 1631 N N . GLU B 1 27 ? -4.035 -24.156 2.725 1 98.12 27 GLU B N 1
ATOM 1632 C CA . GLU B 1 27 ? -3.602 -24.672 1.429 1 98.12 27 GLU B CA 1
ATOM 1633 C C . GLU B 1 27 ? -3.074 -23.547 0.541 1 98.12 27 GLU B C 1
ATOM 1635 O O . GLU B 1 27 ? -3.75 -22.531 0.347 1 98.12 27 GLU B O 1
ATOM 1640 N N . LEU B 1 28 ? -1.895 -23.734 0.047 1 98.19 28 LEU B N 1
ATOM 1641 C CA . LEU B 1 28 ? -1.282 -22.734 -0.822 1 98.19 28 LEU B CA 1
ATOM 1642 C C . LEU B 1 28 ? -1.519 -23.062 -2.289 1 98.19 28 LEU B C 1
ATOM 1644 O O . LEU B 1 28 ? -1.156 -24.156 -2.746 1 98.19 28 LEU B O 1
ATOM 1648 N N . ILE B 1 29 ? -2.178 -22.203 -2.977 1 97.12 29 ILE B N 1
ATOM 1649 C CA . ILE B 1 29 ? -2.342 -22.281 -4.422 1 97.12 29 ILE B CA 1
ATOM 1650 C C . ILE B 1 29 ? -1.521 -21.188 -5.098 1 97.12 29 ILE B C 1
ATOM 1652 O O . ILE B 1 29 ? -1.85 -20 -4.988 1 97.12 29 ILE B O 1
ATOM 1656 N N . SER B 1 30 ? -0.546 -21.578 -5.797 1 96.44 30 SER B N 1
ATOM 1657 C CA . SER B 1 30 ? 0.388 -20.625 -6.402 1 96.44 30 SER B CA 1
ATOM 1658 C C . SER B 1 30 ? 0.289 -20.656 -7.922 1 96.44 30 SER B C 1
ATOM 1660 O O . SER B 1 30 ? 0.767 -21.594 -8.57 1 96.44 30 SER B O 1
ATOM 1662 N N . SER B 1 31 ? -0.222 -19.625 -8.516 1 93.12 31 SER B N 1
ATOM 1663 C CA . SER B 1 31 ? -0.309 -19.547 -9.969 1 93.12 31 SER B CA 1
ATOM 1664 C C . SER B 1 31 ? 1.072 -19.391 -10.594 1 93.12 31 SER B C 1
ATOM 1666 O O . SER B 1 31 ? 1.3 -19.844 -11.719 1 93.12 31 SER B O 1
ATOM 1668 N N . GLY B 1 32 ? 1.904 -18.688 -9.844 1 90.19 32 GLY B N 1
ATOM 1669 C CA . GLY B 1 32 ? 3.266 -18.594 -10.344 1 90.19 32 GLY B CA 1
ATOM 1670 C C . GLY B 1 32 ? 3.922 -19.938 -10.562 1 90.19 32 GLY B C 1
ATOM 1671 O O . GLY B 1 32 ? 4.574 -20.172 -11.578 1 90.19 32 GLY B O 1
ATOM 1672 N N . GLU B 1 33 ? 3.688 -20.781 -9.672 1 90.38 33 GLU B N 1
ATOM 1673 C CA . GLU B 1 33 ? 4.234 -22.125 -9.781 1 90.38 33 GLU B CA 1
ATOM 1674 C C . GLU B 1 33 ? 3.584 -22.906 -10.922 1 90.38 33 GLU B C 1
ATOM 1676 O O . GLU B 1 33 ? 4.258 -23.641 -11.648 1 90.38 33 GLU B O 1
ATOM 1681 N N . ILE B 1 34 ? 2.334 -22.75 -11.062 1 91.94 34 ILE B N 1
ATOM 1682 C CA . ILE B 1 34 ? 1.604 -23.406 -12.133 1 91.94 34 ILE B CA 1
ATOM 1683 C C . ILE B 1 34 ? 2.131 -22.938 -13.484 1 91.94 34 ILE B C 1
ATOM 1685 O O . ILE B 1 34 ? 2.406 -23.75 -14.375 1 91.94 34 ILE B O 1
ATOM 1689 N N . PHE B 1 35 ? 2.27 -21.672 -13.648 1 91.81 35 PHE B N 1
ATOM 1690 C CA . PHE B 1 35 ? 2.768 -21.078 -14.883 1 91.81 35 PHE B CA 1
ATOM 1691 C C . PHE B 1 35 ? 4.164 -21.594 -15.203 1 91.81 35 PHE B C 1
ATOM 1693 O O . PHE B 1 35 ? 4.453 -21.953 -16.344 1 91.81 35 PHE B O 1
ATOM 1700 N N . ARG B 1 36 ? 5.043 -21.641 -14.195 1 90.88 36 ARG B N 1
ATOM 1701 C CA . ARG B 1 36 ? 6.41 -22.125 -14.367 1 90.88 36 ARG B CA 1
ATOM 1702 C C . ARG B 1 36 ? 6.422 -23.594 -14.773 1 90.88 36 ARG B C 1
ATOM 1704 O O . ARG B 1 36 ? 7.215 -24 -15.617 1 90.88 36 ARG B O 1
ATOM 1711 N N . ARG B 1 37 ? 5.562 -24.312 -14.18 1 92.94 37 ARG B N 1
ATOM 1712 C CA . ARG B 1 37 ? 5.469 -25.734 -14.5 1 92.94 37 ARG B CA 1
ATOM 1713 C C . ARG B 1 37 ? 5.016 -25.938 -15.938 1 92.94 37 ARG B C 1
ATOM 1715 O O . ARG B 1 37 ? 5.582 -26.75 -16.656 1 92.94 37 ARG B O 1
ATOM 1722 N N . MET B 1 38 ? 4.051 -25.203 -16.344 1 93.62 38 MET B N 1
ATOM 1723 C CA . MET B 1 38 ? 3.547 -25.281 -17.703 1 93.62 38 MET B CA 1
ATOM 1724 C C . MET B 1 38 ? 4.645 -24.953 -18.703 1 93.62 38 MET B C 1
ATOM 1726 O O . MET B 1 38 ? 4.773 -25.609 -19.734 1 93.62 38 MET B O 1
ATOM 1730 N N . ALA B 1 39 ? 5.379 -23.891 -18.422 1 93.06 39 ALA B N 1
ATOM 1731 C CA . ALA B 1 39 ? 6.496 -23.516 -19.281 1 93.06 39 ALA B CA 1
ATOM 1732 C C . ALA B 1 39 ? 7.512 -24.641 -19.406 1 93.06 39 ALA B C 1
ATOM 1734 O O . ALA B 1 39 ? 7.934 -25 -20.5 1 93.06 39 ALA B O 1
ATOM 1735 N N . ARG B 1 40 ? 7.844 -25.281 -18.266 1 93.69 40 ARG B N 1
ATOM 1736 C CA . ARG B 1 40 ? 8.82 -26.359 -18.203 1 93.69 40 ARG B CA 1
ATOM 1737 C C . ARG B 1 40 ? 8.328 -27.578 -18.984 1 93.69 40 ARG B C 1
ATOM 1739 O O . ARG B 1 40 ? 9.094 -28.219 -19.703 1 93.69 40 ARG B O 1
ATOM 1746 N N . GLU B 1 41 ? 7.145 -27.906 -18.828 1 95.94 41 GLU B N 1
ATOM 1747 C CA . GLU B 1 41 ? 6.555 -29.062 -19.5 1 95.94 41 GLU B CA 1
ATOM 1748 C C . GLU B 1 41 ? 6.602 -28.891 -21.016 1 95.94 41 GLU B C 1
ATOM 1750 O O . GLU B 1 41 ? 6.629 -29.891 -21.75 1 95.94 41 GLU B O 1
ATOM 1755 N N . ARG B 1 42 ? 6.691 -27.703 -21.516 1 94.62 42 ARG B N 1
ATOM 1756 C CA . ARG B 1 42 ? 6.738 -27.422 -22.938 1 94.62 42 ARG B CA 1
ATOM 1757 C C . ARG B 1 42 ? 8.164 -27.141 -23.406 1 94.62 42 ARG B C 1
ATOM 1759 O O . ARG B 1 42 ? 8.391 -26.75 -24.547 1 94.62 42 ARG B O 1
ATOM 1766 N N . GLY B 1 43 ? 9.07 -27.156 -22.438 1 94.81 43 GLY B N 1
ATOM 1767 C CA . GLY B 1 43 ? 10.469 -26.906 -22.75 1 94.81 43 GLY B CA 1
ATOM 1768 C C . GLY B 1 43 ? 10.766 -25.453 -23.031 1 94.81 43 GLY B C 1
ATOM 1769 O O . GLY B 1 43 ? 11.641 -25.141 -23.844 1 94.81 43 GLY B O 1
ATOM 1770 N N . MET B 1 44 ? 10 -24.562 -22.438 1 93.62 44 MET B N 1
ATOM 1771 C CA . MET B 1 44 ? 10.133 -23.125 -22.703 1 93.62 44 MET B CA 1
ATOM 1772 C C . MET B 1 44 ? 10.641 -22.391 -21.469 1 93.62 44 MET B C 1
ATOM 1774 O O . MET B 1 44 ? 10.359 -22.797 -20.344 1 93.62 44 MET B O 1
ATOM 1778 N N . SER B 1 45 ? 11.406 -21.312 -21.781 1 89 45 SER B N 1
ATOM 1779 C CA . SER B 1 45 ? 11.695 -20.359 -20.719 1 89 45 SER B CA 1
ATOM 1780 C C . SER B 1 45 ? 10.438 -19.578 -20.328 1 89 45 SER B C 1
ATOM 1782 O O . SER B 1 45 ? 9.438 -19.594 -21.047 1 89 45 SER B O 1
ATOM 1784 N N . LEU B 1 46 ? 10.523 -18.969 -19.188 1 87.69 46 LEU B N 1
ATOM 1785 C CA . LEU B 1 46 ? 9.406 -18.141 -18.75 1 87.69 46 LEU B CA 1
ATOM 1786 C C . LEU B 1 46 ? 9.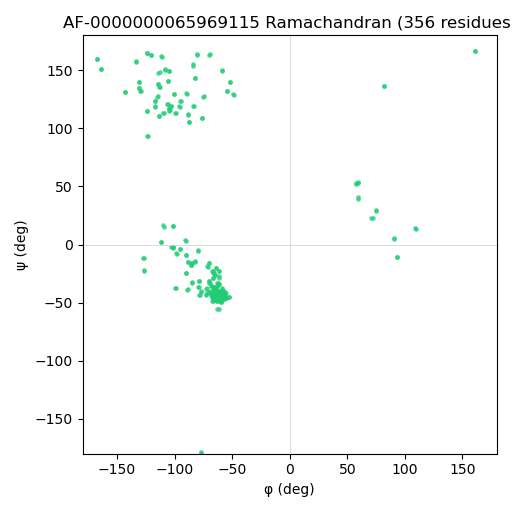109 -17.047 -19.781 1 87.69 46 LEU B C 1
ATOM 1788 O O . LEU B 1 46 ? 7.949 -16.719 -20.031 1 87.69 46 LEU B O 1
ATOM 1792 N N . ALA B 1 47 ? 10.117 -16.5 -20.297 1 87.25 47 ALA B N 1
ATOM 1793 C CA . ALA B 1 47 ? 9.969 -15.445 -21.297 1 87.25 47 ALA B CA 1
ATOM 1794 C C . ALA B 1 47 ? 9.289 -15.977 -22.562 1 87.25 47 ALA B C 1
ATOM 1796 O O . ALA B 1 47 ? 8.383 -15.344 -23.094 1 87.25 47 ALA B O 1
ATOM 1797 N N . GLU B 1 48 ? 9.742 -17.125 -23.016 1 91.12 48 GLU B N 1
ATOM 1798 C CA . GLU B 1 48 ? 9.156 -17.766 -24.188 1 91.12 48 GLU B CA 1
ATOM 1799 C C . GLU B 1 48 ? 7.691 -18.125 -23.953 1 91.12 48 GLU B C 1
ATOM 1801 O O . GLU B 1 48 ? 6.848 -17.922 -24.828 1 91.12 48 GLU B O 1
ATOM 1806 N N . PHE B 1 49 ? 7.48 -18.641 -22.828 1 92.94 49 PHE B N 1
ATOM 1807 C CA . PHE B 1 49 ? 6.117 -19.031 -22.5 1 92.94 49 PHE B CA 1
ATOM 1808 C C . PHE B 1 49 ? 5.219 -17.812 -22.375 1 92.94 49 PHE B C 1
ATOM 1810 O O . PHE B 1 49 ? 4.047 -17.859 -22.75 1 92.94 49 PHE B O 1
ATOM 1817 N N . GLY B 1 50 ? 5.711 -16.719 -21.766 1 91.12 50 GLY B N 1
ATOM 1818 C CA . GLY B 1 50 ? 4.992 -15.453 -21.734 1 91.12 50 GLY B CA 1
ATOM 1819 C C . GLY B 1 50 ? 4.621 -14.945 -23.125 1 91.12 50 GLY B C 1
ATOM 1820 O O . GLY B 1 50 ? 3.496 -14.492 -23.344 1 91.12 50 GLY B O 1
ATOM 1821 N N . ALA B 1 51 ? 5.547 -15.07 -24.047 1 91.69 51 ALA B N 1
ATOM 1822 C CA . ALA B 1 51 ? 5.293 -14.656 -25.422 1 91.69 51 ALA B CA 1
ATOM 1823 C C . ALA B 1 51 ? 4.199 -15.516 -26.062 1 91.69 51 ALA B C 1
ATOM 1825 O O . ALA B 1 51 ? 3.383 -15.016 -26.828 1 91.69 51 ALA B O 1
ATOM 1826 N N . LEU B 1 52 ? 4.289 -16.75 -25.781 1 93.56 52 LEU B N 1
ATOM 1827 C CA . LEU B 1 52 ? 3.246 -17.641 -26.25 1 93.56 52 LEU B CA 1
ATOM 1828 C C . LEU B 1 52 ? 1.886 -17.25 -25.688 1 93.56 52 LEU B C 1
ATOM 1830 O O . LEU B 1 52 ? 0.885 -17.25 -26.422 1 93.56 52 LEU B O 1
ATOM 1834 N N . ALA B 1 53 ? 1.838 -16.922 -24.422 1 92.62 53 ALA B N 1
ATOM 1835 C CA . ALA B 1 53 ? 0.603 -16.516 -23.75 1 92.62 53 ALA B CA 1
ATOM 1836 C C . ALA B 1 53 ? 0.046 -15.234 -24.359 1 92.62 53 ALA B C 1
ATOM 1838 O O . ALA B 1 53 ? -1.167 -15.016 -24.359 1 92.62 53 ALA B O 1
ATOM 1839 N N . GLU B 1 54 ? 0.887 -14.344 -24.828 1 92.38 54 GLU B N 1
ATOM 1840 C CA . GLU B 1 54 ? 0.455 -13.133 -25.516 1 92.38 54 GLU B CA 1
ATOM 1841 C C . GLU B 1 54 ? -0.322 -13.469 -26.797 1 92.38 54 GLU B C 1
ATOM 1843 O O . GLU B 1 54 ? -1.258 -12.75 -27.156 1 92.38 54 GLU B O 1
ATOM 1848 N N . ARG B 1 55 ? 0.069 -14.539 -27.422 1 93.19 55 ARG B N 1
ATOM 1849 C CA . ARG B 1 55 ? -0.554 -14.945 -28.688 1 93.19 55 ARG B CA 1
ATOM 1850 C C . ARG B 1 55 ? -1.733 -15.875 -28.438 1 93.19 55 ARG B C 1
ATOM 1852 O O . ARG B 1 55 ? -2.623 -16 -29.281 1 93.19 55 ARG B O 1
ATOM 1859 N N . ASP B 1 56 ? -1.686 -16.516 -27.328 1 93.5 56 ASP B N 1
ATOM 1860 C CA . ASP B 1 56 ? -2.732 -17.469 -26.969 1 93.5 56 ASP B CA 1
ATOM 1861 C C . ASP B 1 56 ? -3.365 -17.109 -25.625 1 93.5 56 ASP B C 1
ATOM 1863 O O . ASP B 1 56 ? -2.986 -17.641 -24.578 1 93.5 56 ASP B O 1
ATOM 1867 N N . PRO B 1 57 ? -4.387 -16.391 -25.672 1 93.25 57 PRO B N 1
ATOM 1868 C CA . PRO B 1 57 ? -5.023 -15.914 -24.438 1 93.25 57 PRO B CA 1
ATOM 1869 C C . PRO B 1 57 ? -5.586 -17.047 -23.578 1 93.25 57 PRO B C 1
ATOM 1871 O O . PRO B 1 57 ? -5.848 -16.859 -22.391 1 93.25 57 PRO B O 1
ATOM 1874 N N . SER B 1 58 ? -5.801 -18.188 -24.203 1 93.44 58 SER B N 1
ATOM 1875 C CA . SER B 1 58 ? -6.434 -19.281 -23.484 1 93.44 58 SER B CA 1
ATOM 1876 C C . SER B 1 58 ? -5.582 -19.719 -22.297 1 93.44 58 SER B C 1
ATOM 1878 O O . SER B 1 58 ? -6.109 -20.188 -21.281 1 93.44 58 SER B O 1
ATOM 1880 N N . ILE B 1 59 ? -4.305 -19.562 -22.359 1 91.5 59 ILE B N 1
ATOM 1881 C CA . ILE B 1 59 ? -3.387 -19.938 -21.281 1 91.5 59 ILE B CA 1
ATOM 1882 C C . ILE B 1 59 ? -3.699 -19.141 -20.016 1 91.5 59 ILE B C 1
ATOM 1884 O O . ILE B 1 59 ? -3.984 -19.734 -18.969 1 91.5 59 ILE B O 1
ATOM 1888 N N . ASP B 1 60 ? -3.699 -17.828 -20.109 1 92.81 60 ASP B N 1
ATOM 1889 C CA . ASP B 1 60 ? -3.994 -16.953 -18.969 1 92.81 60 ASP B CA 1
ATOM 1890 C C . ASP B 1 60 ? -5.434 -17.156 -18.5 1 92.81 60 ASP B C 1
ATOM 1892 O O . ASP B 1 60 ? -5.691 -17.219 -17.297 1 92.81 60 ASP B O 1
ATOM 1896 N N . LEU B 1 61 ? -6.309 -17.219 -19.484 1 93.06 61 LEU B N 1
ATOM 1897 C CA . LEU B 1 61 ? -7.734 -17.281 -19.172 1 93.06 61 LEU B CA 1
ATOM 1898 C C . LEU B 1 61 ? -8.047 -18.531 -18.344 1 93.06 61 LEU B C 1
ATOM 1900 O O . LEU B 1 61 ? -8.828 -18.469 -17.391 1 93.06 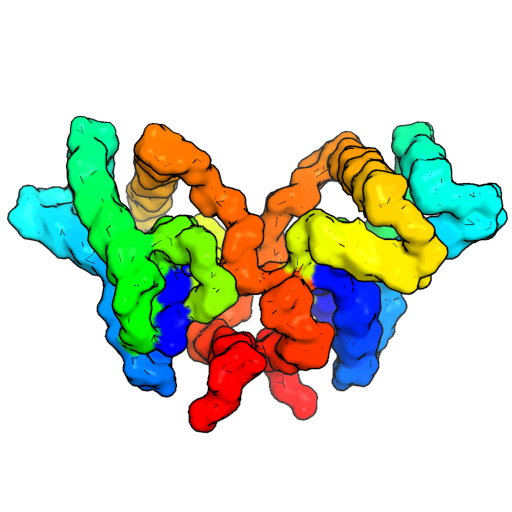61 LEU B O 1
ATOM 1904 N N . ASP B 1 62 ? -7.445 -19.609 -18.703 1 91.94 62 ASP B N 1
ATOM 1905 C CA . ASP B 1 62 ? -7.68 -20.859 -17.969 1 91.94 62 ASP B CA 1
ATOM 1906 C C . ASP B 1 62 ? -7.137 -20.766 -16.547 1 91.94 62 ASP B C 1
ATOM 1908 O O . ASP B 1 62 ? -7.82 -21.156 -15.594 1 91.94 62 ASP B O 1
ATOM 1912 N N . ILE B 1 63 ? -5.957 -20.266 -16.422 1 92.25 63 ILE B N 1
ATOM 1913 C CA . ILE B 1 63 ? -5.32 -20.141 -15.117 1 92.25 63 ILE B CA 1
ATOM 1914 C C . ILE B 1 63 ? -6.125 -19.188 -14.242 1 92.25 63 ILE B C 1
ATOM 1916 O O . ILE B 1 63 ? -6.449 -19.516 -13.094 1 92.25 63 ILE B O 1
ATOM 1920 N N . ASP B 1 64 ? -6.523 -18.078 -14.789 1 93.25 64 ASP B N 1
ATOM 1921 C CA . ASP B 1 64 ? -7.191 -17.031 -14.023 1 93.25 64 ASP B CA 1
ATOM 1922 C C . ASP B 1 64 ? -8.617 -17.453 -13.656 1 93.25 64 ASP B C 1
ATOM 1924 O O . ASP B 1 64 ? -9.102 -17.125 -12.57 1 93.25 64 ASP B O 1
ATOM 1928 N N . LYS B 1 65 ? -9.25 -18.141 -14.625 1 93.31 65 LYS B N 1
ATOM 1929 C CA . LYS B 1 65 ? -10.578 -18.672 -14.32 1 93.31 65 LYS B CA 1
ATOM 1930 C C . LYS B 1 65 ? -10.523 -19.656 -13.148 1 93.31 65 LYS B C 1
ATOM 1932 O O . LYS B 1 65 ? -11.398 -19.641 -12.281 1 93.31 65 LYS B O 1
ATOM 1937 N N . ASN B 1 66 ? -9.586 -20.469 -13.188 1 92.94 66 ASN B N 1
ATOM 1938 C CA . ASN B 1 66 ? -9.406 -21.422 -12.094 1 92.94 66 ASN B CA 1
ATOM 1939 C C . ASN B 1 66 ? -9.133 -20.719 -10.773 1 92.94 66 ASN B C 1
ATOM 1941 O O . ASN B 1 66 ? -9.695 -21.078 -9.742 1 92.94 66 ASN B O 1
ATOM 1945 N N . GLN B 1 67 ? -8.297 -19.688 -10.773 1 94.44 67 GLN B N 1
ATOM 1946 C CA . GLN B 1 67 ? -7.988 -18.922 -9.57 1 94.44 67 GLN B CA 1
ATOM 1947 C C . GLN B 1 67 ? -9.242 -18.266 -9 1 94.44 67 GLN B C 1
ATOM 1949 O O . GLN B 1 67 ? -9.469 -18.312 -7.789 1 94.44 67 GLN B O 1
ATOM 1954 N N . LYS B 1 68 ? -9.969 -17.703 -9.883 1 95.44 68 LYS B N 1
ATOM 1955 C CA . LYS B 1 68 ? -11.203 -17.047 -9.477 1 95.44 68 LYS B CA 1
ATOM 1956 C C . LYS B 1 68 ? -12.172 -18.047 -8.852 1 95.44 68 LYS B C 1
ATOM 1958 O O . LYS B 1 68 ? -12.766 -17.781 -7.805 1 95.44 68 LYS B O 1
ATOM 1963 N N . ALA B 1 69 ? -12.273 -19.203 -9.539 1 95.94 69 ALA B N 1
ATOM 1964 C CA . ALA B 1 69 ? -13.148 -20.234 -9.016 1 95.94 69 ALA B CA 1
ATOM 1965 C C . ALA B 1 69 ? -12.703 -20.688 -7.625 1 95.94 69 ALA B C 1
ATOM 1967 O O . ALA B 1 69 ? -13.531 -20.859 -6.723 1 95.94 69 ALA B O 1
ATOM 1968 N N . ILE B 1 70 ? -11.484 -20.828 -7.418 1 95.06 70 ILE B N 1
ATOM 1969 C CA . ILE B 1 70 ? -10.922 -21.344 -6.172 1 95.06 70 ILE B CA 1
ATOM 1970 C C . ILE B 1 70 ? -11.172 -20.344 -5.043 1 95.06 70 ILE B C 1
ATOM 1972 O O . ILE B 1 70 ? -11.719 -20.703 -3.998 1 95.06 70 ILE B O 1
ATOM 1976 N N . ILE B 1 71 ? -10.883 -19.062 -5.234 1 95.88 71 ILE B N 1
ATOM 1977 C CA . ILE B 1 71 ? -10.945 -18.078 -4.176 1 95.88 71 ILE B CA 1
ATOM 1978 C C . ILE B 1 71 ? -12.406 -17.797 -3.812 1 95.88 71 ILE B C 1
ATOM 1980 O O . ILE B 1 71 ? -12.703 -17.344 -2.707 1 95.88 71 ILE B O 1
ATOM 1984 N N . HIS B 1 72 ? -13.32 -18.156 -4.723 1 96.25 72 HIS B N 1
ATOM 1985 C CA . HIS B 1 72 ? -14.734 -17.906 -4.465 1 96.25 72 HIS B CA 1
ATOM 1986 C C . HIS B 1 72 ? -15.438 -19.141 -3.934 1 96.25 72 HIS B C 1
ATOM 1988 O O . HIS B 1 72 ? -16.594 -19.078 -3.521 1 96.25 72 HIS B O 1
ATOM 1994 N N . SER B 1 73 ? -14.75 -20.266 -3.939 1 94.62 73 SER B N 1
A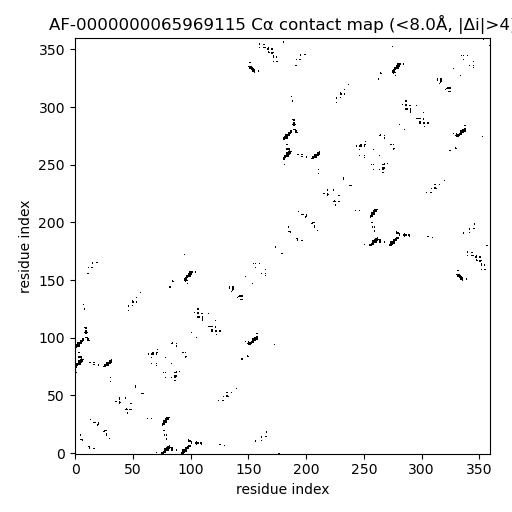TOM 1995 C CA . SER B 1 73 ? -15.492 -21.469 -3.594 1 94.62 73 SER B CA 1
ATOM 1996 C C . SER B 1 73 ? -14.812 -22.234 -2.459 1 94.62 73 SER B C 1
ATOM 1998 O O . SER B 1 73 ? -15.453 -23.047 -1.788 1 94.62 73 SER B O 1
ATOM 2000 N N . ARG B 1 74 ? -13.523 -22 -2.268 1 94.69 74 ARG B N 1
ATOM 2001 C CA . ARG B 1 74 ? -12.781 -22.766 -1.276 1 94.69 74 ARG B CA 1
ATOM 2002 C C . ARG B 1 74 ? -12.438 -21.906 -0.061 1 94.69 74 ARG B C 1
ATOM 2004 O O . ARG B 1 74 ? -12.266 -20.688 -0.181 1 94.69 74 ARG B O 1
ATOM 2011 N N . GLU B 1 75 ? -12.367 -22.609 1.034 1 94.69 75 GLU B N 1
ATOM 2012 C CA . GLU B 1 75 ? -11.961 -21.969 2.281 1 94.69 75 GLU B CA 1
ATOM 2013 C C . GLU B 1 75 ? -10.578 -22.453 2.725 1 94.69 75 GLU B C 1
ATOM 2015 O O . GLU B 1 75 ? -10.07 -23.453 2.209 1 94.69 75 GLU B O 1
ATOM 2020 N N . ASN B 1 76 ? -9.984 -21.672 3.598 1 96.69 76 ASN B N 1
ATOM 2021 C CA . ASN B 1 76 ? -8.703 -22.031 4.184 1 96.69 76 ASN B CA 1
ATOM 2022 C C . ASN B 1 76 ? -7.625 -22.203 3.117 1 96.69 76 ASN B C 1
ATOM 2024 O O . ASN B 1 76 ? -6.945 -23.234 3.074 1 96.69 76 ASN B O 1
ATOM 2028 N N . ILE B 1 77 ? -7.535 -21.109 2.314 1 97.5 77 ILE B N 1
ATOM 2029 C CA . ILE B 1 77 ? -6.539 -21.141 1.248 1 97.5 77 ILE B CA 1
ATOM 2030 C C . ILE B 1 77 ? -5.758 -19.828 1.223 1 97.5 77 ILE B C 1
ATOM 2032 O O . ILE B 1 77 ? -6.23 -18.812 1.734 1 97.5 77 ILE B O 1
ATOM 2036 N N . ILE B 1 78 ? -4.617 -19.859 0.702 1 98.31 78 ILE B N 1
ATOM 2037 C CA . ILE B 1 78 ? -3.828 -18.719 0.261 1 98.31 78 ILE B CA 1
ATOM 2038 C C . ILE B 1 78 ? -3.604 -18.797 -1.247 1 98.31 78 ILE B C 1
ATOM 2040 O O . ILE B 1 78 ? -3.09 -19.797 -1.754 1 98.31 78 ILE B O 1
ATOM 2044 N N . LEU B 1 79 ? -4.086 -17.828 -1.919 1 98.31 79 LEU B N 1
ATOM 2045 C CA . LEU B 1 79 ? -3.865 -17.734 -3.357 1 98.31 79 LEU B CA 1
ATOM 2046 C C . LEU B 1 79 ? -2.73 -16.766 -3.67 1 98.31 79 LEU B C 1
ATOM 2048 O O . LEU B 1 79 ? -2.818 -15.57 -3.348 1 98.31 79 LEU B O 1
ATOM 2052 N N . GLU B 1 80 ? -1.676 -17.234 -4.172 1 98.19 80 GLU B N 1
ATOM 2053 C CA . GLU B 1 80 ? -0.538 -16.406 -4.586 1 98.19 80 GLU B CA 1
ATOM 2054 C C . GLU B 1 80 ? -0.501 -16.25 -6.102 1 98.19 80 GLU B C 1
ATOM 2056 O O . GLU B 1 80 ? -0.433 -17.234 -6.84 1 98.19 80 GLU B O 1
ATOM 2061 N N . SER B 1 81 ? -0.592 -15.078 -6.531 1 96.88 81 SER B N 1
ATOM 2062 C CA . SER B 1 81 ? -0.611 -14.719 -7.945 1 96.88 81 SER B CA 1
ATOM 2063 C C . SER B 1 81 ? -0.415 -13.219 -8.141 1 96.88 81 SER B C 1
ATOM 2065 O O . SER B 1 81 ? -0.723 -12.43 -7.246 1 96.88 81 SER B O 1
ATOM 2067 N N . ARG B 1 82 ? -0.002 -12.859 -9.367 1 96.06 82 ARG B N 1
ATOM 2068 C CA . ARG B 1 82 ? 0.045 -11.438 -9.703 1 96.06 82 ARG B CA 1
ATOM 2069 C C . ARG B 1 82 ? -1.33 -10.797 -9.555 1 96.06 82 ARG B C 1
ATOM 2071 O O . ARG B 1 82 ? -1.44 -9.641 -9.148 1 96.06 82 ARG B O 1
ATOM 2078 N N . LEU B 1 83 ? -2.355 -11.547 -9.938 1 96.62 83 LEU B N 1
ATOM 2079 C CA . LEU B 1 83 ? -3.701 -10.992 -9.992 1 96.62 83 LEU B CA 1
ATOM 2080 C C . LEU B 1 83 ? -4.578 -11.562 -8.883 1 96.62 83 LEU B C 1
ATOM 2082 O O . LEU B 1 83 ? -5.805 -11.469 -8.945 1 96.62 83 LEU B O 1
ATOM 2086 N N . ALA B 1 84 ? -3.963 -12.18 -7.898 1 97.5 84 ALA B N 1
ATOM 2087 C CA . ALA B 1 84 ? -4.738 -12.859 -6.867 1 97.5 84 ALA B CA 1
ATOM 2088 C C . ALA B 1 84 ? -5.738 -11.906 -6.215 1 97.5 84 ALA B C 1
ATOM 2090 O O . ALA B 1 84 ? -6.902 -12.266 -6.016 1 97.5 84 ALA B O 1
ATOM 2091 N N . GLY B 1 85 ? -5.324 -10.711 -5.867 1 97.5 85 GLY B N 1
ATOM 2092 C CA . GLY B 1 85 ? -6.23 -9.734 -5.289 1 97.5 85 GLY B CA 1
ATOM 2093 C C . GLY B 1 85 ? -7.406 -9.406 -6.191 1 97.5 85 GLY B C 1
ATOM 2094 O O . GLY B 1 85 ? -8.539 -9.266 -5.719 1 97.5 85 GLY B O 1
ATOM 2095 N N . HIS B 1 86 ? -7.16 -9.273 -7.449 1 97.06 86 HIS B N 1
ATOM 2096 C CA . HIS B 1 86 ? -8.203 -8.961 -8.422 1 97.06 86 HIS B CA 1
ATOM 2097 C C . HIS B 1 86 ? -9.18 -10.125 -8.578 1 97.06 86 HIS B C 1
ATOM 2099 O O . HIS B 1 86 ? -10.375 -9.914 -8.789 1 97.06 86 HIS B O 1
ATOM 2105 N N . MET B 1 87 ? -8.664 -11.328 -8.484 1 96.19 87 MET B N 1
ATOM 2106 C CA . MET B 1 87 ? -9.516 -12.508 -8.594 1 96.19 87 MET B CA 1
ATOM 2107 C C . MET B 1 87 ? -10.492 -12.594 -7.422 1 96.19 87 MET B C 1
ATOM 2109 O O . MET B 1 87 ? -11.547 -13.219 -7.531 1 96.19 87 MET B O 1
ATOM 2113 N N . ALA B 1 88 ? -10.102 -11.984 -6.34 1 96.69 88 ALA B N 1
ATOM 2114 C CA . ALA B 1 88 ? -10.922 -12.039 -5.129 1 96.69 88 ALA B CA 1
ATOM 2115 C C . ALA B 1 88 ? -11.906 -10.875 -5.082 1 96.69 88 ALA B C 1
ATOM 2117 O O . ALA B 1 88 ? -12.562 -10.656 -4.062 1 96.69 88 ALA B O 1
ATOM 2118 N N . GLN B 1 89 ? -11.945 -10.062 -6.113 1 92.31 89 GLN B N 1
ATOM 2119 C CA . GLN B 1 89 ? -12.875 -8.938 -6.129 1 92.31 89 GLN B CA 1
ATOM 2120 C C . GLN B 1 89 ? -14.297 -9.391 -5.824 1 92.31 89 GLN B C 1
ATOM 2122 O O . GLN B 1 89 ? -14.727 -10.445 -6.293 1 92.31 89 GLN B O 1
ATOM 2127 N N . GLY B 1 90 ? -15.016 -8.594 -5.035 1 90.25 90 GLY B N 1
ATOM 2128 C CA . GLY B 1 90 ? -16.375 -8.945 -4.633 1 90.25 90 GLY B CA 1
ATOM 2129 C C . GLY B 1 90 ? -16.422 -9.68 -3.309 1 90.25 90 GLY B C 1
ATOM 2130 O O . GLY B 1 90 ? -17.5 -9.867 -2.744 1 90.25 90 GLY B O 1
ATOM 2131 N N . ARG B 1 91 ? -15.281 -10.078 -2.854 1 91.94 91 ARG B N 1
ATOM 2132 C CA . ARG B 1 91 ? -15.203 -10.773 -1.572 1 91.94 91 ARG B CA 1
ATOM 2133 C C . ARG B 1 91 ? -14.648 -9.859 -0.487 1 91.94 91 ARG B C 1
ATOM 2135 O O . ARG B 1 91 ? -13.469 -9.5 -0.51 1 91.94 91 ARG B O 1
ATOM 2142 N N . SER B 1 92 ? -15.406 -9.602 0.466 1 87.25 92 SER B N 1
ATOM 2143 C CA . SER B 1 92 ? -15.016 -8.68 1.529 1 87.25 92 SER B CA 1
ATOM 2144 C C . SER B 1 92 ? -14.281 -9.414 2.646 1 87.25 92 SER B C 1
ATOM 2146 O O . SER B 1 92 ? -13.609 -8.781 3.471 1 87.25 92 SER B O 1
ATOM 2148 N N . ASP B 1 93 ? -14.375 -10.688 2.656 1 92.12 93 ASP B N 1
ATOM 2149 C CA . ASP B 1 93 ? -13.812 -11.477 3.754 1 92.12 93 ASP B CA 1
ATOM 2150 C C . ASP B 1 93 ? -12.414 -11.977 3.412 1 92.12 93 ASP B C 1
ATOM 2152 O O . ASP B 1 93 ? -11.742 -12.594 4.246 1 92.12 93 ASP B O 1
ATOM 2156 N N . VAL B 1 94 ? -12 -11.703 2.211 1 97.12 94 VAL B N 1
ATOM 2157 C CA . VAL B 1 94 ? -10.656 -12.102 1.796 1 97.12 94 VAL B CA 1
ATOM 2158 C C . VAL B 1 94 ? -9.664 -10.992 2.123 1 97.12 94 VAL B C 1
ATOM 2160 O O . VAL B 1 94 ? -9.93 -9.812 1.855 1 97.12 94 VAL B O 1
ATOM 2163 N N . ILE B 1 95 ? -8.555 -11.344 2.787 1 98 95 ILE B N 1
ATOM 2164 C CA . ILE B 1 95 ? -7.484 -10.383 3.035 1 98 95 ILE B CA 1
ATOM 2165 C C . ILE B 1 95 ? -6.57 -10.297 1.814 1 98 95 ILE B C 1
ATOM 2167 O O . ILE B 1 95 ? -6.012 -11.312 1.382 1 98 95 ILE B O 1
ATOM 2171 N N . LYS B 1 96 ? -6.449 -9.188 1.207 1 98.56 96 LYS B N 1
ATOM 2172 C CA . LYS B 1 96 ? -5.652 -8.992 -0.002 1 98.56 96 LYS B CA 1
ATOM 2173 C C . LYS B 1 96 ? -4.344 -8.273 0.312 1 98.56 96 LYS B C 1
ATOM 2175 O O . LYS B 1 96 ? -4.344 -7.082 0.639 1 98.56 96 LYS B O 1
ATOM 2180 N N . ILE B 1 97 ? -3.246 -8.93 0.115 1 98.88 97 ILE B N 1
ATOM 2181 C CA . ILE B 1 97 ? -1.91 -8.438 0.438 1 98.88 97 ILE B CA 1
A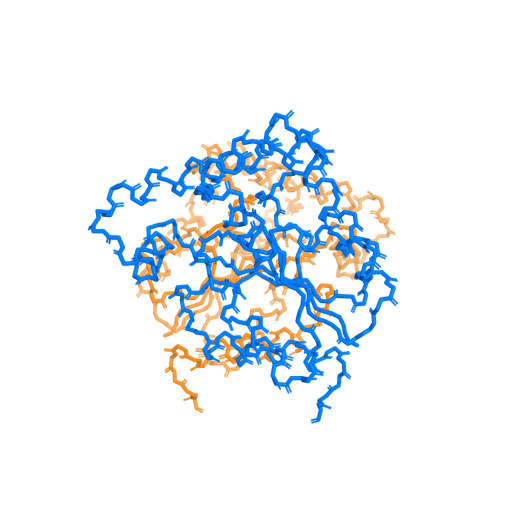TOM 2182 C C . ILE B 1 97 ? -1.114 -8.227 -0.847 1 98.88 97 ILE B C 1
ATOM 2184 O O . ILE B 1 97 ? -1.164 -9.055 -1.761 1 98.88 97 ILE B O 1
ATOM 2188 N N . TRP B 1 98 ? -0.421 -7.105 -0.936 1 98.88 98 TRP B N 1
ATOM 2189 C CA . TRP B 1 98 ? 0.56 -6.855 -1.987 1 98.88 98 TRP B CA 1
ATOM 2190 C C . TRP B 1 98 ? 1.956 -6.68 -1.398 1 98.88 98 TRP B C 1
ATOM 2192 O O . TRP B 1 98 ? 2.158 -5.859 -0.5 1 98.88 98 TRP B O 1
ATOM 2202 N N . ILE B 1 99 ? 2.871 -7.48 -1.859 1 98.81 99 ILE B N 1
ATOM 2203 C CA . ILE B 1 99 ? 4.27 -7.336 -1.469 1 98.81 99 ILE B CA 1
ATOM 2204 C C . ILE B 1 99 ? 5.043 -6.621 -2.572 1 98.81 99 ILE B C 1
ATOM 2206 O O . ILE B 1 99 ? 4.988 -7.023 -3.738 1 98.81 99 ILE B O 1
ATOM 2210 N N . LYS B 1 100 ? 5.762 -5.602 -2.189 1 98.44 100 LYS B N 1
ATOM 2211 C CA . LYS B 1 100 ? 6.516 -4.855 -3.189 1 98.44 100 LYS B CA 1
ATOM 2212 C C . LYS B 1 100 ? 8 -4.809 -2.838 1 98.44 100 LYS B C 1
ATOM 2214 O O . LYS B 1 100 ? 8.383 -5.105 -1.704 1 98.44 100 LYS B O 1
ATOM 2219 N N . ALA B 1 101 ? 8.766 -4.441 -3.787 1 98.06 101 ALA B N 1
ATOM 2220 C CA . ALA B 1 101 ? 10.188 -4.129 -3.689 1 98.06 101 ALA B CA 1
ATOM 2221 C C . ALA B 1 101 ? 10.664 -3.363 -4.918 1 98.06 101 ALA B C 1
ATOM 2223 O O . ALA B 1 101 ? 10.109 -3.512 -6.008 1 98.06 101 ALA B O 1
ATOM 2224 N N . PRO B 1 102 ? 11.703 -2.508 -4.773 1 96.88 102 PRO B N 1
ATOM 2225 C CA . PRO B 1 102 ? 12.266 -1.828 -5.941 1 96.88 102 PRO B CA 1
ATOM 2226 C C . PRO B 1 102 ? 12.773 -2.801 -7.004 1 96.88 102 PRO B C 1
ATOM 2228 O O . PRO B 1 102 ? 13.227 -3.898 -6.668 1 96.88 102 PRO B O 1
ATOM 2231 N N . LEU B 1 103 ? 12.695 -2.355 -8.203 1 97.5 103 LEU B N 1
ATOM 2232 C CA . LEU B 1 103 ? 13.062 -3.184 -9.352 1 97.5 103 LEU B CA 1
ATOM 2233 C C . LEU B 1 103 ? 14.461 -3.771 -9.18 1 97.5 103 LEU B C 1
ATOM 2235 O O . LEU B 1 103 ? 14.656 -4.973 -9.359 1 97.5 103 LEU B O 1
ATOM 2239 N N . LEU B 1 104 ? 15.398 -3 -8.773 1 97.75 104 LEU B N 1
ATOM 2240 C CA . LEU B 1 104 ? 16.781 -3.467 -8.672 1 97.75 104 LEU B CA 1
ATOM 2241 C C . LEU B 1 104 ? 16.922 -4.531 -7.59 1 97.75 104 LEU B C 1
ATOM 2243 O O . LEU B 1 104 ? 17.672 -5.492 -7.75 1 97.75 104 LEU B O 1
ATOM 2247 N N . THR B 1 105 ? 16.203 -4.383 -6.531 1 97.38 105 THR B N 1
ATOM 2248 C CA . THR B 1 105 ? 16.188 -5.379 -5.465 1 97.38 105 THR B CA 1
ATOM 2249 C C . THR B 1 105 ? 15.586 -6.691 -5.961 1 97.38 105 THR B C 1
ATOM 2251 O O . THR B 1 105 ? 16.125 -7.766 -5.707 1 97.38 105 THR B O 1
ATOM 2254 N N . ARG B 1 106 ? 14.539 -6.598 -6.672 1 97.88 106 ARG B N 1
ATOM 2255 C CA . ARG B 1 106 ? 13.844 -7.777 -7.184 1 97.88 106 ARG B CA 1
ATOM 2256 C C . ARG B 1 106 ? 14.719 -8.531 -8.18 1 97.88 106 ARG B C 1
ATOM 2258 O O . ARG B 1 106 ? 14.812 -9.766 -8.125 1 97.88 106 ARG B O 1
ATOM 2265 N N . VAL B 1 107 ? 15.352 -7.785 -9.016 1 97.56 107 VAL B N 1
ATOM 2266 C CA . VAL B 1 107 ? 16.219 -8.398 -10.023 1 97.56 107 VAL B CA 1
ATOM 2267 C C . VAL B 1 107 ? 17.359 -9.133 -9.336 1 97.56 107 VAL B C 1
ATOM 2269 O O . VAL B 1 107 ? 17.719 -10.25 -9.734 1 97.56 107 VAL B O 1
ATOM 2272 N N . LYS B 1 108 ? 17.938 -8.547 -8.32 1 97.12 108 LYS B N 1
ATOM 2273 C CA . LYS B 1 108 ? 19 -9.188 -7.562 1 97.12 108 LYS B CA 1
ATOM 2274 C C . LYS B 1 108 ? 18.531 -10.484 -6.922 1 97.12 108 LYS B C 1
ATOM 2276 O O . LYS B 1 108 ? 19.25 -11.484 -6.906 1 97.12 108 LYS B O 1
ATOM 2281 N N . ARG B 1 109 ? 17.375 -10.469 -6.402 1 96.44 109 ARG B N 1
ATOM 2282 C CA . ARG B 1 109 ? 16.797 -11.664 -5.781 1 96.44 109 ARG B CA 1
ATOM 2283 C C . ARG B 1 109 ? 16.562 -12.758 -6.812 1 96.44 109 ARG B C 1
ATOM 2285 O O . ARG B 1 109 ? 16.844 -13.93 -6.551 1 96.44 109 ARG B O 1
ATOM 2292 N N . ILE B 1 110 ? 16.047 -12.367 -7.961 1 94.31 110 ILE B N 1
ATOM 2293 C CA . ILE B 1 110 ? 15.797 -13.32 -9.031 1 94.31 110 ILE B CA 1
ATOM 2294 C C . ILE B 1 110 ? 17.125 -13.914 -9.516 1 94.31 110 ILE B C 1
ATOM 2296 O O . ILE B 1 110 ? 17.219 -15.125 -9.727 1 94.31 110 ILE B O 1
ATOM 2300 N N . GLN B 1 111 ? 18.078 -13.047 -9.664 1 94.62 111 GLN B N 1
ATOM 2301 C CA . GLN B 1 111 ? 19.406 -13.492 -10.094 1 94.62 111 GLN B CA 1
ATOM 2302 C C . GLN B 1 111 ? 19.969 -14.547 -9.141 1 94.62 111 GLN B C 1
ATOM 2304 O O . GLN B 1 111 ? 20.5 -15.562 -9.586 1 94.62 111 GLN B O 1
ATOM 2309 N N . ARG B 1 112 ? 19.797 -14.281 -7.879 1 92.88 112 ARG B N 1
ATOM 2310 C CA . ARG B 1 112 ? 20.297 -15.203 -6.863 1 92.88 112 ARG B CA 1
ATOM 2311 C C . ARG B 1 112 ? 19.562 -16.531 -6.91 1 92.88 112 ARG B C 1
ATOM 2313 O O . ARG B 1 112 ? 20.172 -17.594 -6.797 1 92.88 112 ARG B O 1
ATOM 2320 N N . ARG B 1 113 ? 18.328 -16.469 -7.141 1 87.38 113 ARG B N 1
ATOM 2321 C CA . ARG B 1 113 ? 17.484 -17.672 -7.16 1 87.38 113 ARG B CA 1
ATOM 2322 C C . ARG B 1 113 ? 17.766 -18.5 -8.406 1 87.38 113 ARG B C 1
ATOM 2324 O O . ARG B 1 113 ? 17.875 -19.734 -8.32 1 87.38 113 ARG B O 1
ATOM 2331 N N . GLU B 1 114 ? 17.875 -17.812 -9.508 1 83.75 114 GLU B N 1
ATOM 2332 C CA . GLU B 1 114 ? 18.016 -18.5 -10.781 1 83.75 114 GLU B CA 1
ATOM 2333 C C . GLU B 1 114 ? 19.484 -18.75 -11.117 1 83.75 114 GLU B C 1
ATOM 2335 O O . GLU B 1 114 ? 19.797 -19.438 -12.102 1 83.75 114 GLU B O 1
ATOM 2340 N N . LYS B 1 115 ? 20.438 -18.203 -10.391 1 83.38 115 LYS B N 1
ATOM 2341 C CA . LYS B 1 115 ? 21.875 -18.359 -10.562 1 83.38 115 LYS B CA 1
ATOM 2342 C C . LYS B 1 115 ? 22.312 -17.891 -11.953 1 83.38 115 LYS B C 1
ATOM 2344 O O . LYS B 1 115 ? 23.047 -18.594 -12.648 1 83.38 115 LYS B O 1
ATOM 2349 N N . THR B 1 116 ? 21.703 -16.828 -12.297 1 78.69 116 THR B N 1
ATOM 2350 C CA . THR B 1 116 ? 22.109 -16.266 -13.578 1 78.69 116 THR B CA 1
ATOM 2351 C C . THR B 1 116 ? 23.344 -15.391 -13.398 1 78.69 116 THR B C 1
ATOM 2353 O O . THR B 1 116 ? 23.547 -14.805 -12.336 1 78.69 116 THR B O 1
ATOM 2356 N N . ILE B 1 117 ? 24.016 -15.25 -14.359 1 75.06 117 ILE B N 1
ATOM 2357 C CA . ILE B 1 117 ? 25.344 -14.648 -14.242 1 75.06 117 ILE B CA 1
ATOM 2358 C C . ILE B 1 117 ? 25.234 -13.133 -14.398 1 75.06 117 ILE B C 1
ATOM 2360 O O . ILE B 1 117 ? 25.891 -12.383 -13.672 1 75.06 117 ILE B O 1
ATOM 2364 N N . SER B 1 118 ? 24.391 -12.719 -15.305 1 92.12 118 SER B N 1
ATOM 2365 C CA . SER B 1 118 ? 24.438 -11.297 -15.633 1 92.12 118 SER B CA 1
ATOM 2366 C C . SER B 1 118 ? 23.234 -10.562 -15.062 1 92.12 118 SER B C 1
ATOM 2368 O O . SER B 1 118 ? 22.094 -10.859 -15.422 1 92.12 118 SER B O 1
ATOM 2370 N N . PHE B 1 119 ? 23.578 -9.602 -14.25 1 94.25 119 PHE B N 1
ATOM 2371 C CA . PHE B 1 119 ? 22.531 -8.734 -13.703 1 94.25 119 PHE B CA 1
ATOM 2372 C C . PHE B 1 119 ? 21.797 -8.008 -14.812 1 94.25 119 PHE B C 1
ATOM 2374 O O . PHE B 1 119 ? 20.562 -7.938 -14.797 1 94.25 119 PHE B O 1
ATOM 2381 N N . ASP B 1 120 ? 22.5 -7.531 -15.703 1 94.75 120 ASP B N 1
ATOM 2382 C CA . ASP B 1 120 ? 21.922 -6.762 -16.797 1 94.75 120 ASP B CA 1
ATOM 2383 C C . ASP B 1 120 ? 20.969 -7.617 -17.625 1 94.75 120 ASP B C 1
ATOM 2385 O O . ASP B 1 120 ? 19.922 -7.133 -18.078 1 94.75 120 ASP B O 1
ATOM 2389 N N . GLU B 1 121 ? 21.391 -8.805 -17.844 1 93.62 121 GLU B N 1
ATOM 2390 C CA . GLU B 1 121 ? 20.516 -9.719 -18.594 1 93.62 121 GLU B CA 1
ATOM 2391 C C . GLU B 1 121 ? 19.234 -10.008 -17.812 1 93.62 121 GLU B C 1
ATOM 2393 O O . GLU B 1 121 ? 18.156 -10.023 -18.391 1 93.62 121 GLU B O 1
ATOM 2398 N N . GLU B 1 122 ? 19.359 -10.234 -16.547 1 94.62 122 GLU B N 1
ATOM 2399 C CA . GLU B 1 122 ? 18.188 -10.508 -15.727 1 94.62 122 GLU B CA 1
ATOM 2400 C C . GLU B 1 122 ? 17.266 -9.297 -15.648 1 94.62 122 GLU B C 1
ATOM 2402 O O . GLU B 1 122 ? 16.047 -9.438 -15.633 1 94.62 122 GLU B O 1
ATOM 2407 N N . LEU B 1 123 ? 17.891 -8.156 -15.547 1 96.5 123 LEU B N 1
ATOM 2408 C CA . LEU B 1 123 ? 17.125 -6.906 -15.547 1 96.5 123 LEU B CA 1
ATOM 2409 C C . LEU B 1 123 ? 16.281 -6.785 -16.812 1 96.5 123 LEU B C 1
ATOM 2411 O O . LEU B 1 123 ? 15.086 -6.496 -16.734 1 96.5 123 LEU B O 1
ATOM 2415 N N . LYS B 1 124 ? 16.922 -7.066 -17.922 1 94.88 124 LYS B N 1
ATOM 2416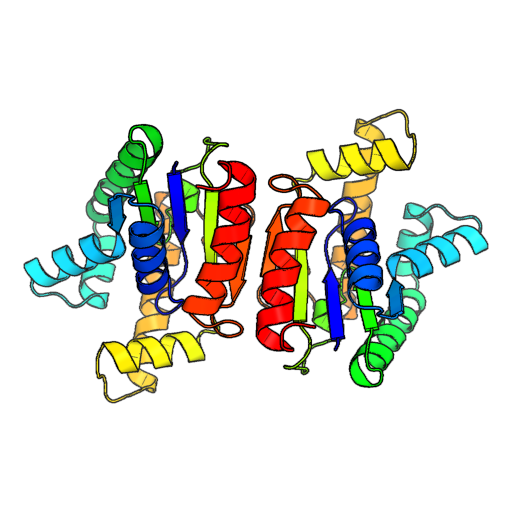 C CA . LYS B 1 124 ? 16.219 -6.992 -19.188 1 94.88 124 LYS B CA 1
ATOM 2417 C C . LYS B 1 124 ? 15.07 -8 -19.25 1 94.88 124 LYS B C 1
ATOM 2419 O O . LYS B 1 124 ? 13.969 -7.668 -19.688 1 94.88 124 LYS B O 1
ATOM 2424 N N . LYS B 1 125 ? 15.352 -9.172 -18.828 1 92.44 125 LYS B N 1
ATOM 2425 C CA . LYS B 1 125 ? 14.344 -10.227 -18.828 1 92.44 125 LYS B CA 1
ATOM 2426 C C . LYS B 1 125 ? 13.164 -9.867 -17.938 1 92.44 125 LYS B C 1
ATOM 2428 O O . LYS B 1 125 ? 12.008 -10.094 -18.297 1 92.44 125 LYS B O 1
ATOM 2433 N N . THR B 1 126 ? 13.43 -9.336 -16.812 1 94.5 126 THR B N 1
ATOM 2434 C CA . THR B 1 126 ? 12.391 -8.984 -15.836 1 94.5 126 THR B CA 1
ATOM 2435 C C . THR B 1 126 ? 11.516 -7.852 -16.359 1 94.5 126 THR B C 1
ATOM 2437 O O . THR B 1 126 ? 10.289 -7.922 -16.281 1 94.5 126 THR B O 1
ATOM 2440 N N . VAL B 1 127 ? 12.133 -6.879 -16.891 1 95.81 127 VAL B N 1
ATOM 2441 C CA . VAL B 1 127 ? 11.414 -5.734 -17.453 1 95.81 127 VAL B CA 1
ATOM 2442 C C . VAL B 1 127 ? 10.516 -6.191 -18.594 1 95.81 127 VAL B C 1
ATOM 2444 O O . VAL B 1 127 ? 9.352 -5.785 -18.672 1 95.81 127 VAL B O 1
ATOM 2447 N N . GLU B 1 128 ? 11.047 -7.016 -19.453 1 93.94 128 GLU B N 1
ATOM 2448 C CA . GLU B 1 128 ? 10.281 -7.539 -20.578 1 93.94 128 GLU B CA 1
ATOM 2449 C C . GLU B 1 128 ? 9.102 -8.375 -20.094 1 93.94 128 GLU B C 1
ATOM 2451 O O . GLU B 1 128 ? 7.996 -8.266 -20.641 1 93.94 128 GLU B O 1
ATOM 2456 N N . ARG B 1 129 ? 9.375 -9.188 -19.125 1 91.69 129 ARG B N 1
ATOM 2457 C CA . ARG B 1 129 ? 8.312 -10.023 -18.562 1 91.69 129 ARG B CA 1
ATOM 2458 C C . ARG B 1 129 ? 7.199 -9.164 -17.969 1 91.69 129 ARG B C 1
ATOM 2460 O O . ARG B 1 129 ? 6.02 -9.414 -18.219 1 91.69 129 ARG B O 1
ATOM 2467 N N . GLU B 1 130 ? 7.562 -8.211 -17.234 1 95.06 130 GLU B N 1
ATOM 2468 C CA . GLU B 1 130 ? 6.578 -7.34 -16.594 1 95.06 130 GLU B CA 1
ATOM 2469 C C . GLU B 1 130 ? 5.773 -6.566 -17.641 1 95.06 130 GLU B C 1
ATOM 2471 O O . GLU B 1 130 ? 4.566 -6.375 -17.484 1 95.06 130 GLU B O 1
ATOM 2476 N N . ARG B 1 131 ? 6.469 -6.113 -18.625 1 95.19 131 ARG B N 1
ATOM 2477 C CA . ARG B 1 131 ? 5.781 -5.414 -19.703 1 95.19 131 ARG B CA 1
ATOM 2478 C C . ARG B 1 131 ? 4.758 -6.32 -20.375 1 95.19 131 ARG B C 1
ATOM 2480 O O . ARG B 1 131 ? 3.617 -5.914 -20.609 1 95.19 131 ARG B O 1
ATOM 2487 N N . SER B 1 132 ? 5.199 -7.523 -20.703 1 94.31 132 SER B N 1
ATOM 2488 C CA . SER B 1 132 ? 4.328 -8.508 -21.344 1 94.31 132 SER B CA 1
ATOM 2489 C C . SER B 1 132 ? 3.117 -8.82 -20.469 1 94.31 132 SER B C 1
ATOM 2491 O O . SER B 1 132 ? 1.983 -8.828 -20.953 1 94.31 132 SER B O 1
ATOM 2493 N N . GLU B 1 133 ? 3.297 -9.031 -19.219 1 94.31 133 GLU B N 1
ATOM 2494 C CA . GLU B 1 133 ? 2.221 -9.344 -18.281 1 94.31 133 GLU B CA 1
ATOM 2495 C C . GLU B 1 133 ? 1.252 -8.172 -18.141 1 94.31 133 GLU B C 1
ATOM 2497 O O . GLU B 1 133 ? 0.034 -8.359 -18.172 1 94.31 133 GLU B O 1
ATOM 2502 N N . THR B 1 134 ? 1.848 -7 -17.969 1 95.25 134 THR B N 1
ATOM 2503 C CA . THR B 1 134 ? 1.034 -5.797 -17.844 1 95.25 134 THR B CA 1
ATOM 2504 C C . THR B 1 134 ? 0.108 -5.641 -19.047 1 95.25 134 THR B C 1
ATOM 2506 O O . THR B 1 134 ? -1.078 -5.344 -18.891 1 95.25 134 THR B O 1
ATOM 2509 N N . LEU B 1 135 ? 0.676 -5.836 -20.219 1 94.69 135 LEU B N 1
ATOM 2510 C CA . LEU B 1 135 ? -0.091 -5.73 -21.469 1 94.69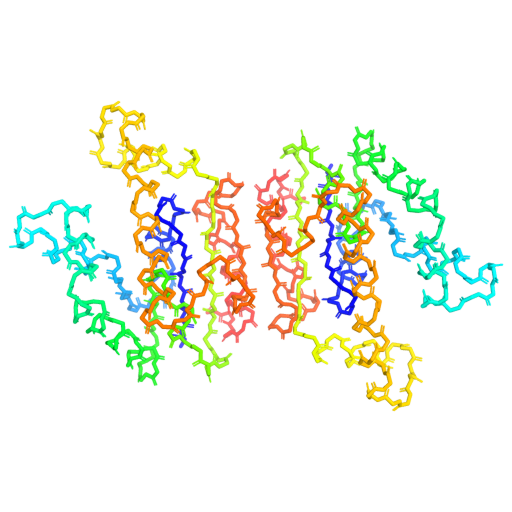 135 LEU B CA 1
ATOM 2511 C C . LEU B 1 135 ? -1.215 -6.762 -21.5 1 94.69 135 LEU B C 1
ATOM 2513 O O . LEU B 1 135 ? -2.355 -6.43 -21.828 1 94.69 135 LEU B O 1
ATOM 2517 N N . ARG B 1 136 ? -0.958 -7.957 -21.172 1 95.56 136 ARG B N 1
ATOM 2518 C CA . ARG B 1 136 ? -1.954 -9.023 -21.188 1 95.56 136 ARG B CA 1
ATOM 2519 C C . ARG B 1 136 ? -3.061 -8.75 -20.172 1 95.56 136 ARG B C 1
ATOM 2521 O O . ARG B 1 136 ? -4.246 -8.891 -20.484 1 95.56 136 ARG B O 1
ATOM 2528 N N . TYR B 1 137 ? -2.693 -8.328 -18.969 1 96.31 137 TYR B N 1
ATOM 2529 C CA . TYR B 1 137 ? -3.678 -8.07 -17.922 1 96.31 137 TYR B CA 1
ATOM 2530 C C . TYR B 1 137 ? -4.609 -6.934 -18.328 1 96.31 137 TYR B C 1
ATOM 2532 O O . TYR B 1 137 ? -5.816 -6.996 -18.078 1 96.31 137 TYR B O 1
ATOM 2540 N N . LYS B 1 138 ? -4.02 -5.922 -18.891 1 96.19 138 LYS B N 1
ATOM 2541 C CA . LYS B 1 138 ? -4.832 -4.809 -19.375 1 96.19 138 LYS B CA 1
ATOM 2542 C C . LYS B 1 138 ? -5.738 -5.246 -20.531 1 96.19 138 LYS B C 1
ATOM 2544 O O . LYS B 1 138 ? -6.938 -4.953 -20.516 1 96.19 138 LYS B O 1
ATOM 2549 N N . ASN B 1 139 ? -5.203 -5.988 -21.516 1 95 139 ASN B N 1
ATOM 2550 C CA . ASN B 1 139 ? -5.926 -6.371 -22.719 1 95 139 ASN B CA 1
ATOM 2551 C C . ASN B 1 139 ? -7.012 -7.402 -22.422 1 95 139 ASN B C 1
ATOM 2553 O O . ASN B 1 139 ? -8.102 -7.34 -22.984 1 95 139 ASN B O 1
ATOM 2557 N N . TYR B 1 140 ? -6.648 -8.359 -21.531 1 94.25 140 TYR B N 1
ATOM 2558 C CA . TYR B 1 140 ? -7.559 -9.477 -21.312 1 94.25 140 TYR B CA 1
ATOM 2559 C C . TYR B 1 140 ? -8.617 -9.133 -20.281 1 94.25 140 TYR B C 1
ATOM 2561 O O . TYR B 1 140 ? -9.758 -9.578 -20.359 1 94.25 140 TYR B O 1
ATOM 2569 N N . TYR B 1 141 ? -8.242 -8.273 -19.266 1 95.12 141 TYR B N 1
ATOM 2570 C CA . TYR B 1 141 ? -9.125 -8.109 -18.109 1 95.12 141 TYR B CA 1
ATOM 2571 C C . TYR B 1 141 ? -9.43 -6.641 -17.859 1 95.12 141 TYR B C 1
ATOM 2573 O O . TYR B 1 141 ? -10.266 -6.309 -17.016 1 95.12 141 TYR B O 1
ATOM 2581 N N . GLY B 1 142 ? -8.672 -5.727 -18.562 1 96.44 142 GLY B N 1
ATOM 2582 C CA . GLY B 1 142 ? -8.789 -4.312 -18.25 1 96.44 142 GLY B CA 1
ATOM 2583 C C . GLY B 1 142 ? -8.18 -3.938 -16.906 1 96.44 142 GLY B C 1
ATOM 2584 O O . GLY B 1 142 ? -8.57 -2.938 -16.297 1 96.44 142 GLY B O 1
ATOM 2585 N N . ILE B 1 143 ? -7.277 -4.738 -16.438 1 96.44 143 ILE B N 1
ATOM 2586 C CA . ILE B 1 143 ? -6.68 -4.547 -15.117 1 96.44 143 ILE B CA 1
ATOM 2587 C C . ILE B 1 143 ? -5.375 -3.76 -15.25 1 96.44 143 ILE B C 1
ATOM 2589 O O . ILE B 1 143 ? -4.508 -4.121 -16.047 1 96.44 143 ILE B O 1
ATOM 2593 N N . ASP B 1 144 ? -5.309 -2.674 -14.562 1 95.62 144 ASP B N 1
ATOM 2594 C CA . ASP B 1 144 ? -4.047 -1.977 -14.336 1 95.62 144 ASP B CA 1
ATOM 2595 C C . ASP B 1 144 ? -3.332 -2.52 -13.102 1 95.62 144 ASP B C 1
ATOM 2597 O O . ASP B 1 144 ? -3.664 -2.152 -11.969 1 95.62 144 ASP B O 1
ATOM 2601 N N . ILE B 1 145 ? -2.309 -3.277 -13.289 1 94.5 145 ILE B N 1
ATOM 2602 C CA . ILE B 1 145 ? -1.668 -4.02 -12.211 1 94.5 145 ILE B CA 1
ATOM 2603 C C . ILE B 1 145 ? -0.944 -3.049 -11.273 1 94.5 145 ILE B C 1
ATOM 2605 O O . ILE B 1 145 ? -0.569 -3.414 -10.156 1 94.5 145 ILE B O 1
ATOM 2609 N N . THR B 1 146 ? -0.719 -1.802 -11.727 1 92.31 146 THR B N 1
ATOM 2610 C CA . THR B 1 146 ? -0.042 -0.811 -10.898 1 92.31 146 THR B CA 1
ATOM 2611 C C . THR B 1 146 ? -1.02 -0.164 -9.922 1 92.31 146 THR B C 1
ATOM 2613 O O . THR B 1 146 ? -0.607 0.522 -8.984 1 92.31 146 THR B O 1
ATOM 2616 N N . ASP B 1 147 ? -2.293 -0.363 -10.211 1 92.88 147 ASP B N 1
ATOM 2617 C CA . ASP B 1 147 ? -3.312 0.122 -9.289 1 92.88 147 ASP B CA 1
ATOM 2618 C C . ASP B 1 147 ? -3.414 -0.781 -8.062 1 92.88 147 ASP B C 1
ATOM 2620 O O . ASP B 1 147 ? -3.99 -1.87 -8.133 1 92.88 147 ASP B O 1
ATOM 2624 N N . LEU B 1 148 ? -2.955 -0.259 -6.945 1 95.94 148 LEU B N 1
ATOM 2625 C CA . LEU B 1 148 ? -2.902 -1.087 -5.746 1 95.94 148 LEU B CA 1
ATOM 2626 C C . LEU B 1 148 ? -4.066 -0.767 -4.812 1 95.94 148 LEU B C 1
ATOM 2628 O O . LEU B 1 148 ? -4.066 -1.176 -3.65 1 95.94 148 LEU B O 1
ATOM 2632 N N . SER B 1 149 ? -5.113 -0.082 -5.281 1 93.5 149 SER B N 1
ATOM 2633 C CA . SER B 1 149 ? -6.207 0.424 -4.461 1 93.5 149 SER B CA 1
ATOM 2634 C C . SER B 1 149 ? -7.035 -0.717 -3.881 1 93.5 149 SER B C 1
ATOM 2636 O O . SER B 1 149 ? -7.6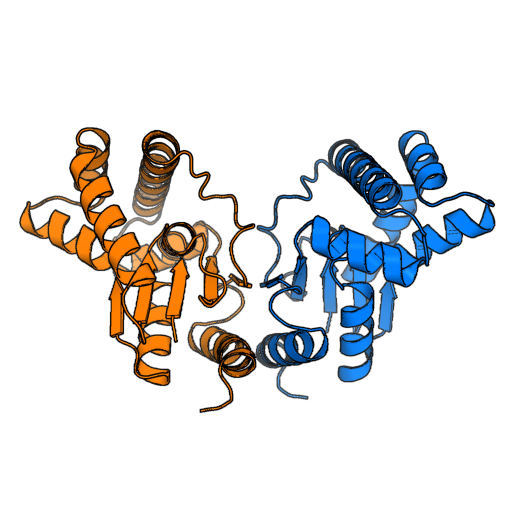45 -0.571 -2.816 1 93.5 149 SER B O 1
ATOM 2638 N N . ILE B 1 150 ? -7.023 -1.881 -4.465 1 95.31 150 ILE B N 1
ATOM 2639 C CA . ILE B 1 150 ? -7.902 -2.969 -4.043 1 95.31 150 ILE B CA 1
ATOM 2640 C C . ILE B 1 150 ? -7.258 -3.729 -2.885 1 95.31 150 ILE B C 1
ATOM 2642 O O . ILE B 1 150 ? -7.91 -4.555 -2.238 1 95.31 150 ILE B O 1
ATOM 2646 N N . TYR B 1 151 ? -6.012 -3.555 -2.678 1 97.75 151 TYR B N 1
ATOM 2647 C CA . TYR B 1 151 ? -5.301 -4.32 -1.661 1 97.75 151 TYR B CA 1
ATOM 2648 C C . TYR B 1 151 ? -5.488 -3.701 -0.281 1 97.75 151 TYR B C 1
ATOM 2650 O O . TYR B 1 151 ? -5.508 -2.477 -0.141 1 97.75 151 TYR B O 1
ATOM 2658 N N . ASP B 1 152 ? -5.582 -4.562 0.701 1 98.25 152 ASP B N 1
ATOM 2659 C CA . ASP B 1 152 ? -5.812 -4.117 2.072 1 98.25 152 ASP B CA 1
ATOM 2660 C C . ASP B 1 152 ? -4.523 -3.611 2.709 1 98.25 152 ASP B C 1
ATOM 2662 O O . ASP B 1 152 ? -4.547 -2.701 3.541 1 98.25 152 ASP B O 1
ATOM 2666 N N . ILE B 1 153 ? -3.475 -4.266 2.375 1 98.75 153 ILE B N 1
ATOM 2667 C CA . ILE B 1 153 ? -2.166 -3.891 2.896 1 98.75 153 ILE B CA 1
ATOM 2668 C C . ILE B 1 153 ? -1.104 -4.09 1.817 1 98.75 153 ILE B C 1
ATOM 2670 O O . ILE B 1 153 ? -1.132 -5.086 1.087 1 98.75 153 ILE B O 1
ATOM 2674 N N . VAL B 1 154 ? -0.253 -3.107 1.585 1 98.81 154 VAL B N 1
ATOM 2675 C CA . VAL B 1 154 ? 0.927 -3.15 0.727 1 98.81 154 VAL B CA 1
ATOM 2676 C C . VAL B 1 154 ? 2.188 -2.986 1.573 1 98.81 154 VAL B C 1
ATOM 2678 O O . VAL B 1 154 ? 2.295 -2.041 2.359 1 98.81 154 VAL B O 1
ATOM 2681 N N . ILE B 1 155 ? 3.162 -3.883 1.456 1 98.81 155 ILE B N 1
ATOM 2682 C CA . ILE B 1 155 ? 4.348 -3.852 2.303 1 98.81 155 ILE B CA 1
ATOM 2683 C C . ILE B 1 155 ? 5.602 -3.969 1.438 1 98.81 155 ILE B C 1
ATOM 2685 O O . ILE B 1 155 ? 5.641 -4.758 0.492 1 98.81 155 ILE B O 1
ATOM 2689 N N . ASP B 1 156 ? 6.613 -3.197 1.803 1 98.38 156 ASP B N 1
ATOM 2690 C CA . ASP B 1 156 ? 7.898 -3.211 1.109 1 98.38 156 ASP B CA 1
ATOM 2691 C C . ASP B 1 156 ? 8.828 -4.266 1.701 1 98.38 156 ASP B C 1
ATOM 2693 O O . ASP B 1 156 ? 9.375 -4.082 2.791 1 98.38 156 ASP B O 1
ATOM 2697 N N . SER B 1 157 ? 9.086 -5.246 0.948 1 98.31 157 SER B N 1
ATOM 2698 C CA . SER B 1 157 ? 9.883 -6.363 1.445 1 98.31 157 SER B CA 1
ATOM 2699 C C . SER B 1 157 ? 11.367 -6.031 1.433 1 98.31 157 SER B C 1
ATOM 2701 O O . SER B 1 157 ? 12.195 -6.84 1.853 1 98.31 157 SER B O 1
ATOM 2703 N N . GLU B 1 158 ? 11.742 -4.895 0.912 1 97 158 GLU B N 1
ATOM 2704 C CA . GLU B 1 158 ? 13.117 -4.441 1.073 1 97 158 GLU B CA 1
ATOM 2705 C C . GLU B 1 158 ? 13.344 -3.838 2.457 1 97 158 GLU B C 1
ATOM 2707 O O . GLU B 1 158 ? 14.445 -3.918 3.004 1 97 158 GLU B O 1
ATOM 2712 N N . LYS B 1 159 ? 12.312 -3.236 3.025 1 97.12 159 LYS B N 1
ATOM 2713 C CA . LYS B 1 159 ? 12.398 -2.596 4.336 1 97.12 159 LYS B CA 1
ATOM 2714 C C . LYS B 1 159 ? 12.336 -3.629 5.457 1 97.12 159 LYS B C 1
ATOM 2716 O O . LYS B 1 159 ? 13.07 -3.527 6.441 1 97.12 159 LYS B O 1
ATOM 2721 N N . TRP B 1 160 ? 11.461 -4.59 5.355 1 97.94 160 TRP B N 1
ATOM 2722 C CA . TRP B 1 160 ? 11.328 -5.711 6.277 1 97.94 160 TRP B CA 1
ATOM 2723 C C . TRP B 1 160 ? 11.672 -7.027 5.59 1 97.94 160 TRP B C 1
ATOM 2725 O O . TRP B 1 160 ? 11.25 -7.27 4.457 1 97.94 160 TRP B O 1
ATOM 2735 N N . ASN B 1 161 ? 12.391 -7.926 6.242 1 96.69 161 ASN B N 1
ATOM 2736 C CA . ASN B 1 161 ? 12.648 -9.242 5.668 1 96.69 161 ASN B CA 1
ATOM 2737 C C . ASN B 1 161 ? 11.43 -10.156 5.781 1 96.69 161 ASN B C 1
ATOM 2739 O O . ASN B 1 161 ? 10.383 -9.734 6.266 1 96.69 161 ASN B O 1
ATOM 2743 N N . GLN B 1 162 ? 11.57 -11.367 5.309 1 97.56 162 GLN B N 1
ATOM 2744 C CA . GLN B 1 162 ? 10.43 -12.266 5.195 1 97.56 162 GLN B CA 1
ATOM 2745 C C . GLN B 1 162 ? 9.836 -12.586 6.566 1 97.56 162 GLN B C 1
ATOM 2747 O O . GLN B 1 162 ? 8.617 -12.719 6.711 1 97.56 162 GLN B O 1
ATOM 2752 N N . TYR B 1 163 ? 10.656 -12.703 7.59 1 98.25 163 TYR B N 1
ATOM 2753 C CA . TYR B 1 163 ? 10.164 -13.047 8.914 1 98.25 163 TYR B CA 1
ATOM 2754 C C . TYR B 1 163 ? 9.523 -11.844 9.594 1 98.25 163 TYR B C 1
ATOM 2756 O O . TYR B 1 163 ? 8.5 -11.969 10.266 1 98.25 163 TYR B O 1
ATOM 2764 N N . GLN B 1 164 ? 10.141 -10.688 9.422 1 98.44 164 GLN B N 1
ATOM 2765 C CA . GLN B 1 164 ? 9.539 -9.453 9.922 1 98.44 164 GLN B CA 1
ATOM 2766 C C . GLN B 1 164 ? 8.195 -9.18 9.242 1 98.44 164 GLN B C 1
ATOM 2768 O O . GLN B 1 164 ? 7.223 -8.828 9.906 1 98.44 164 GLN B O 1
ATOM 2773 N N . THR B 1 165 ? 8.203 -9.32 7.914 1 98.75 165 THR B N 1
ATOM 2774 C CA . THR B 1 165 ? 6.969 -9.156 7.156 1 98.75 165 THR B CA 1
ATOM 2775 C C . THR B 1 165 ? 5.902 -10.133 7.648 1 98.75 165 THR B C 1
ATOM 2777 O O . THR B 1 165 ? 4.742 -9.758 7.812 1 98.75 165 THR B O 1
ATOM 2780 N N . LEU B 1 166 ? 6.289 -11.383 7.93 1 98.69 166 LEU B N 1
ATOM 2781 C CA . LEU B 1 166 ? 5.375 -12.383 8.469 1 98.69 166 LEU B CA 1
ATOM 2782 C C . LEU B 1 166 ? 4.777 -11.922 9.789 1 98.69 166 LEU B C 1
ATOM 2784 O O . LEU B 1 166 ? 3.566 -12.016 10 1 98.69 166 LEU B O 1
ATOM 2788 N N . ASP B 1 167 ? 5.613 -11.414 10.68 1 98.56 167 ASP B N 1
ATOM 2789 C CA . ASP B 1 167 ? 5.148 -10.961 11.984 1 98.56 167 ASP B CA 1
ATOM 2790 C C . ASP B 1 167 ? 4.121 -9.836 11.844 1 98.56 167 ASP B C 1
ATOM 2792 O O . ASP B 1 167 ? 3.102 -9.828 12.539 1 98.56 167 ASP B O 1
ATOM 2796 N N . ILE B 1 168 ? 4.402 -8.906 10.992 1 98.75 168 ILE B N 1
ATOM 2797 C CA . ILE B 1 168 ? 3.496 -7.785 10.742 1 98.75 168 ILE B CA 1
ATOM 2798 C C . ILE B 1 168 ? 2.154 -8.305 10.242 1 98.75 168 ILE B C 1
ATOM 2800 O O . ILE B 1 168 ? 1.101 -7.941 10.766 1 98.75 168 ILE B O 1
ATOM 2804 N N . LEU B 1 169 ? 2.176 -9.18 9.25 1 98.75 169 LEU B N 1
ATOM 2805 C CA . LEU B 1 169 ? 0.961 -9.672 8.609 1 98.75 169 LEU B CA 1
ATOM 2806 C C . LEU B 1 169 ? 0.178 -10.578 9.555 1 98.75 169 LEU B C 1
ATOM 2808 O O . LEU B 1 169 ? -1.054 -10.617 9.508 1 98.75 169 LEU B O 1
ATOM 2812 N N . ARG B 1 170 ? 0.904 -11.289 10.422 1 98.25 170 ARG B N 1
ATOM 2813 C CA . ARG B 1 170 ? 0.204 -12.125 11.391 1 98.25 170 ARG B CA 1
ATOM 2814 C C . ARG B 1 170 ? -0.674 -11.273 12.305 1 98.25 170 ARG B C 1
ATOM 2816 O O . ARG B 1 170 ? -1.804 -11.656 12.617 1 98.25 170 ARG B O 1
ATOM 2823 N N . VAL B 1 171 ? -0.153 -10.148 12.766 1 98.5 171 VAL B N 1
ATOM 2824 C CA . VAL B 1 171 ? -0.959 -9.25 13.586 1 98.5 171 VAL B CA 1
ATOM 2825 C C . VAL B 1 171 ? -2.172 -8.773 12.797 1 98.5 171 VAL B C 1
ATOM 2827 O O . VAL B 1 171 ? -3.289 -8.742 13.312 1 98.5 171 VAL B O 1
ATOM 2830 N N . ALA B 1 172 ? -1.965 -8.398 11.547 1 98.5 172 ALA B N 1
ATOM 2831 C CA . ALA B 1 172 ? -3.045 -7.918 10.688 1 98.5 172 ALA B CA 1
ATOM 2832 C C . ALA B 1 172 ? -4.109 -8.992 10.5 1 98.5 172 ALA B C 1
ATOM 2834 O O . ALA B 1 172 ? -5.305 -8.727 10.641 1 98.5 172 ALA B O 1
ATOM 2835 N N . ILE B 1 173 ? -3.67 -10.227 10.195 1 98 173 ILE B N 1
ATOM 2836 C CA . ILE B 1 173 ? -4.578 -11.336 9.922 1 98 173 ILE B CA 1
ATOM 2837 C C . ILE B 1 173 ? -5.328 -11.719 11.195 1 98 173 ILE B C 1
ATOM 2839 O O . ILE B 1 173 ? -6.555 -11.852 11.18 1 98 173 ILE B O 1
ATOM 2843 N N . ASP B 1 174 ? -4.641 -11.789 12.32 1 97.69 174 ASP B N 1
ATOM 2844 C CA . ASP B 1 174 ? -5.234 -12.195 13.586 1 97.69 174 ASP B CA 1
ATOM 2845 C C . ASP B 1 174 ? -6.262 -11.18 14.07 1 97.69 174 ASP B C 1
ATOM 2847 O O . ASP B 1 174 ? -7.223 -11.531 14.75 1 97.69 174 ASP B O 1
ATOM 2851 N N . ALA B 1 175 ? -6.059 -9.961 13.703 1 97 175 ALA B N 1
ATOM 2852 C CA . ALA B 1 175 ? -6.988 -8.914 14.102 1 97 175 ALA B CA 1
ATOM 2853 C C . ALA B 1 175 ? -8.367 -9.133 13.477 1 97 175 ALA B C 1
ATOM 2855 O O . ALA B 1 175 ? -9.375 -8.633 13.984 1 97 175 ALA B O 1
ATOM 2856 N N . LEU B 1 176 ? -8.406 -9.812 12.336 1 94.88 176 LEU B N 1
ATOM 2857 C CA . LEU B 1 176 ? -9.664 -9.984 11.609 1 94.88 176 LEU B CA 1
ATOM 2858 C C . LEU B 1 176 ? -10.281 -11.344 11.898 1 94.88 176 LEU B C 1
ATOM 2860 O O . LEU B 1 176 ? -11.5 -11.5 11.844 1 94.88 176 LEU B O 1
ATOM 2864 N N . VAL B 1 177 ? -9.578 -12.375 12.031 1 86.56 177 VAL B N 1
ATOM 2865 C CA . VAL B 1 177 ? -10.102 -13.734 12.148 1 86.56 177 VAL B CA 1
ATOM 2866 C C . VAL B 1 177 ? -10.086 -14.172 13.617 1 86.56 177 VAL B C 1
ATOM 2868 O O . VAL B 1 177 ? -10.742 -15.141 13.984 1 86.56 177 VAL B O 1
ATOM 2871 N N . GLY B 1 178 ? -9.578 -13.359 14.57 1 71.81 178 GLY B N 1
ATOM 2872 C CA . GLY B 1 178 ? -9.367 -13.797 15.945 1 71.81 178 GLY B CA 1
ATOM 2873 C C . GLY B 1 178 ? -8.078 -14.57 16.125 1 71.81 178 GLY B C 1
ATOM 2874 O O . GLY B 1 178 ? -7.52 -15.094 15.172 1 71.81 178 GLY B O 1
ATOM 2875 N N . PRO B 1 179 ? -7.336 -14.203 17.281 1 59.69 179 PRO B N 1
ATOM 2876 C CA . PRO B 1 179 ? -6.086 -14.93 17.531 1 59.69 179 PRO B CA 1
ATOM 2877 C C . PRO B 1 179 ? -6.246 -16.438 17.422 1 59.69 179 PRO B C 1
ATOM 2879 O O . PRO B 1 179 ? -7.309 -16.984 17.75 1 59.69 179 PRO B O 1
ATOM 2882 N N . GLU B 1 180 ? -5.457 -17.172 16.672 1 43.5 180 GLU B N 1
ATOM 2883 C CA . GLU B 1 180 ? -5.477 -18.625 16.797 1 43.5 180 GLU B CA 1
ATOM 2884 C C . GLU B 1 180 ? -5.004 -19.078 18.172 1 43.5 180 GLU B C 1
ATOM 2886 O O . GLU B 1 180 ? -4.133 -18.438 18.781 1 43.5 180 GLU B O 1
#

Solvent-accessible surface area (backbone atoms only — not comparable to full-atom values): 19151 Å² total; per-residue (Å²): 95,40,36,23,35,14,41,57,86,50,20,49,42,71,64,43,49,52,52,51,21,64,75,66,72,28,48,73,46,49,50,61,57,52,54,53,48,54,18,51,76,71,74,36,52,69,63,55,38,50,54,48,36,72,77,34,56,64,57,55,51,52,53,50,50,49,50,28,52,44,65,73,71,53,70,40,34,32,35,33,23,74,54,28,48,66,47,40,62,95,47,85,79,48,46,22,36,33,31,34,50,59,67,70,58,12,38,52,49,43,30,64,72,67,67,53,86,50,65,67,58,45,42,52,51,49,52,51,45,50,51,53,49,48,50,45,36,33,72,76,69,67,41,60,83,84,62,62,82,83,39,44,34,36,41,29,43,76,82,32,52,66,66,55,45,46,56,27,50,48,49,52,51,27,72,73,76,48,75,129,97,40,38,21,36,13,40,59,86,48,21,50,44,72,63,42,50,52,52,50,20,64,76,68,70,29,49,73,44,48,50,60,56,51,54,53,48,54,20,51,76,70,74,35,52,69,66,56,37,50,54,48,36,71,77,35,56,65,58,56,50,51,54,51,50,49,50,29,50,45,65,73,70,53,70,41,33,32,36,33,23,73,55,28,47,66,47,39,62,94,48,86,79,46,48,22,36,33,32,35,51,57,67,70,59,12,39,52,47,43,31,64,73,67,67,53,87,50,65,67,57,45,43,51,52,50,53,52,46,50,51,52,49,47,50,45,38,32,72,76,70,66,42,60,84,85,62,61,80,83,40,44,33,37,40,30,42,76,81,34,50,68,67,55,46,46,55,27,48,47,48,53,51,28,72,72,75,50,77,130

Sequence (360 aa):
MQITVSGLPGSGTSTLSKLLAECYDLELISSGEIFRRMARERGMSLAEFGALAERDPSIDLDIDKNQKAIIHSRENIILESRLAGHMAQGRSDVIKIWIKAPLLTRVKRIQRREKTISFDEELKKTVERERSETLRYKNYYGIDITDLSIYDIVIDSEKWNQYQTLDILRVAIDALVGPEMQITVSGLPGSGTSTLSKLLAECYDLELISSGEIFRRMARERGMSLAEFGALAERDPSIDLDIDKNQKAIIHSRENIILESRLAGHMAQGRSDVIKIWIKAPLLTRVKRIQRREKTISFDEELKKTVERERSETLRYKNYYGIDITDLSIYDIVIDSEKWNQYQTLDILRVAIDALVGPE

Organism: Methanosarcina mazei (strain ATCC BAA-159 / DSM 3647 / Goe1 / Go1 / JCM 11833 / OCM 88) (NCBI:txid192952)

Nearest PDB structures (foldseek):
  3fdi-assembly1_B  TM=7.509E-01  e=4.342E-08  Eubacterium ventriosum ATCC 27560
  4cvn-assembly4_B  TM=5.663E-01  e=1.185E-05  Pyrococcus abyssi GE5
  2rgx-assembly1_A  TM=5.911E-01  e=6.514E-04  Aquifex aeolicus
  4x8l-assembly2_B  TM=5.404E-01  e=3.470E-04  Escherichia coli K-12
  4jlp-assembly2_B  TM=5.690E-01  e=2.573E-03  Aquifex aeolicus VF5